Protein AF-E0VIY2-F1 (afdb_monomer)

Foldseek 3Di:
DVQVVCPVPRPPDPPPCPVVQVVCVVVVLHDDLCCLLPPLVSVLVSQVVVQVVVCVVPVPDDDPSVVVSVVSNVVNVVCVVVDDDVVVVVVVCVVVVHDDDDDDPDDLCVDPQNPLPVQDDADDPVVQVLLQVLVVQADPPVRDRDGDDAAELLVVLQSCVVPVDQADADADLQSQQQDQKGKYFQFWDAPNHTDPHDDRDNVRSNRIDTDIDIFGTHRHGDQPPFFLVPDRPSSNVVVVVSCVRSVHYHPRTHRNDPD

Radius of gyration: 23.61 Å; Cα contacts (8 Å, |Δi|>4): 263; chains: 1; bounding box: 53×52×60 Å

Secondary structure (DSSP, 8-state):
-HHHHTGGG-----SSSHHHHHHHHHTT----HHHHHS-HHHHHHHHHHHHHHHHHH-TT----HHHHHHHHHHHHHHHGGG---HHHHHHHHHHTT--------S-GGG-TTT--GGG--PPPHHHHHHHHHHTT-B-TTT-PBPP---EEHHHHHHHHHHHT-S------GGGGTT-SEEEEEEEEEETTEEPSS--SSHHHHTTPEEEEEEEE---S--TT--SGGGS-HHHHHHHHHHHHHHT-------TT---

Nearest PDB structures (foldseek):
  5i34-assembly1_A  TM=9.638E-01  e=8.054E-24  Cryptococcus neoformans H99
  1j4b-assembly1_A  TM=9.350E-01  e=1.884E-24  Mus musculus
  2v40-assembly1_A-2  TM=9.681E-01  e=1.385E-22  Homo sapiens
  3ue9-assembly2_D  TM=8.881E-01  e=2.502E-17  Burkholderia thailandensis E264
  3ue9-assembly1_C  TM=8.536E-01  e=4.869E-17  Burkholderia thailandensis E264

Organism: Pediculus humanus subsp. corporis (NCBI:txid121224)

Solvent-accessible surface area (backbone atoms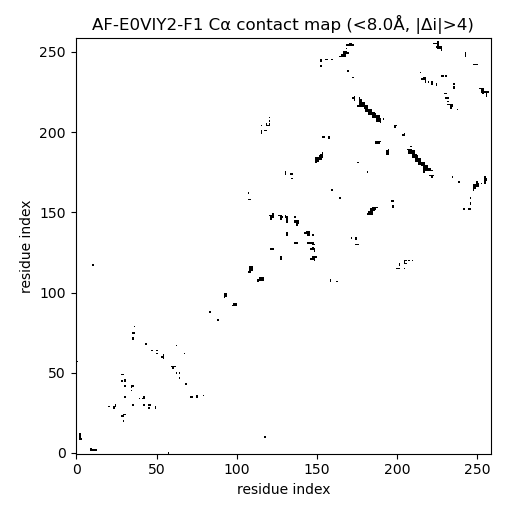 only — not comparable to full-atom values): 15692 Å² total; per-residue (Å²): 105,75,58,61,77,39,53,94,70,40,85,77,72,90,81,78,54,62,67,64,52,52,52,28,50,75,71,71,73,50,87,51,72,67,40,58,70,56,55,50,66,61,35,50,52,52,50,52,53,52,51,54,53,49,29,73,76,36,77,85,60,82,74,66,61,69,64,50,52,52,49,51,55,54,48,43,64,73,48,52,90,77,64,70,70,61,67,64,52,51,52,51,39,50,74,71,69,50,88,83,85,84,86,81,77,92,50,77,52,70,30,93,90,60,56,47,62,93,45,64,82,73,45,65,68,70,63,17,50,50,49,23,61,67,61,61,39,49,39,89,86,80,61,47,70,49,91,37,56,65,56,50,46,51,59,49,36,49,50,34,68,74,68,61,58,80,52,49,78,73,64,70,65,50,62,49,18,79,31,70,63,42,57,35,32,66,45,41,23,49,96,86,41,76,54,94,63,78,68,91,42,57,72,55,41,68,56,51,45,76,43,64,50,79,43,62,36,57,64,47,86,50,80,86,51,72,48,56,88,72,45,55,70,39,54,44,50,52,53,51,50,50,29,66,72,53,71,36,58,56,54,89,61,29,58,82,64,70,132

InterPro domains:
  IPR001114 Adenylosuccinate synthetase [MF_00011] (1-259)
  IPR001114 Adenylosuccinate synthetase [PF00709] (2-114)
  IPR001114 Adenylosuccinate synthetase [PF00709] (125-249)
  IPR001114 Adenylosuccinate synthetase [PTHR11846] (124-249)
  IPR001114 Adenylosuccinate synthetase [SM00788] (1-250)
  IPR027417 P-loop containing nucleoside triphosphate hydrolase [SSF52540] (3-249)
  IPR033128 Adenylosuccinate synthase, active site [PS00513] (17-28)
  IPR042110 Adenylosuccinate synthetase, domain 2 [G3DSA:1.10.300.10] (1-82)
  IPR042111 Adenylosuccinate synthetase, domain 3 [G3DSA:3.90.170.10] (117-252)

Structure (mmCIF, N/CA/C/O backbone):
data_AF-E0VIY2-F1
#
_entry.id   AF-E0VIY2-F1
#
loop_
_atom_site.group_PDB
_atom_site.id
_atom_site.type_symbol
_atom_site.label_atom_id
_atom_site.label_alt_id
_atom_site.label_comp_id
_atom_site.label_asym_id
_atom_site.label_entity_id
_atom_site.label_seq_id
_atom_site.pdbx_PDB_ins_code
_atom_site.Cartn_x
_atom_site.Cartn_y
_atom_site.Cartn_z
_atom_site.oc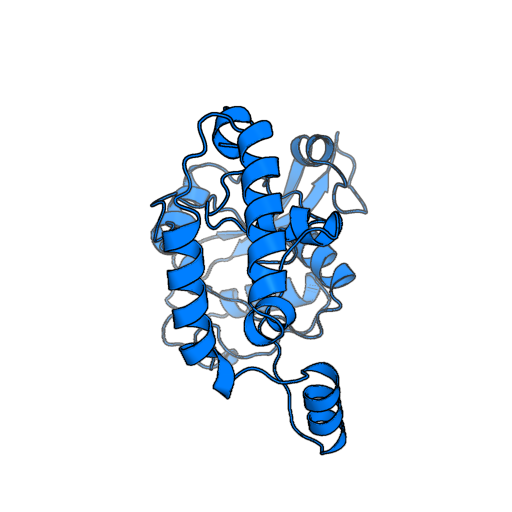cupancy
_atom_site.B_iso_or_equiv
_atom_site.auth_seq_id
_atom_site.auth_comp_id
_atom_site.auth_asym_id
_atom_site.auth_atom_id
_atom_site.pdbx_PDB_model_num
ATOM 1 N N . MET A 1 1 ? 12.218 16.899 -10.218 1.00 83.88 1 MET A N 1
ATOM 2 C CA . MET A 1 1 ? 11.717 17.833 -11.243 1.00 83.88 1 MET A CA 1
ATOM 3 C C . MET A 1 1 ? 10.209 18.006 -11.101 1.00 83.88 1 MET A C 1
ATOM 5 O O . MET A 1 1 ? 9.841 18.951 -10.430 1.00 83.88 1 MET A O 1
ATOM 9 N N . GLN A 1 2 ? 9.355 17.052 -11.497 1.00 83.62 2 GLN A N 1
ATOM 10 C CA . GLN A 1 2 ? 7.882 17.179 -11.353 1.00 83.62 2 GLN A CA 1
ATOM 11 C C . GLN A 1 2 ? 7.377 17.579 -9.948 1.00 83.62 2 GLN A C 1
ATOM 13 O O . GLN A 1 2 ? 6.505 18.424 -9.808 1.00 83.62 2 GLN A O 1
ATOM 18 N N . GLU A 1 3 ? 7.923 16.992 -8.879 1.00 82.31 3 GLU A N 1
ATOM 19 C CA . GLU A 1 3 ? 7.541 17.372 -7.505 1.00 82.31 3 GLU A CA 1
ATOM 20 C C . GLU A 1 3 ? 7.998 18.781 -7.110 1.00 82.31 3 GLU A C 1
ATOM 22 O O . GLU A 1 3 ? 7.360 19.408 -6.273 1.00 82.31 3 GLU A O 1
ATOM 27 N N . LEU A 1 4 ? 9.098 19.270 -7.695 1.00 80.81 4 LEU A N 1
ATOM 28 C CA . LEU A 1 4 ? 9.603 20.622 -7.446 1.00 80.81 4 LEU A CA 1
ATOM 29 C C . LEU A 1 4 ? 8.712 21.655 -8.141 1.00 80.81 4 LEU A C 1
ATOM 31 O O . LEU A 1 4 ? 8.337 22.638 -7.512 1.00 80.81 4 LEU A O 1
ATOM 35 N N . GLU A 1 5 ? 8.305 21.389 -9.386 1.00 83.56 5 GLU A N 1
ATOM 36 C CA . GLU A 1 5 ? 7.387 22.250 -10.150 1.00 83.56 5 GLU A CA 1
ATOM 37 C C . GLU A 1 5 ? 6.041 22.435 -9.445 1.00 83.56 5 GLU A C 1
ATOM 39 O O . GLU A 1 5 ? 5.457 23.514 -9.478 1.00 83.56 5 GLU A O 1
ATOM 44 N N . LYS A 1 6 ? 5.557 21.395 -8.756 1.00 79.31 6 LYS A N 1
ATOM 45 C CA . LYS A 1 6 ? 4.300 21.457 -8.002 1.00 79.31 6 LYS A CA 1
ATOM 46 C C . LYS A 1 6 ? 4.385 22.309 -6.731 1.00 79.31 6 LYS A C 1
ATOM 48 O O . LYS A 1 6 ? 3.342 22.688 -6.199 1.00 79.31 6 LYS A O 1
ATOM 53 N N . GLY A 1 7 ? 5.581 22.614 -6.222 1.00 82.31 7 GLY A N 1
ATOM 54 C CA . GLY A 1 7 ? 5.779 23.460 -5.041 1.00 82.31 7 GLY A CA 1
ATOM 55 C C . GLY A 1 7 ? 4.889 23.065 -3.854 1.00 82.31 7 GLY A C 1
ATOM 56 O O . GLY A 1 7 ? 4.963 21.946 -3.346 1.00 82.31 7 GLY A O 1
ATOM 57 N N . LYS A 1 8 ? 4.010 23.982 -3.423 1.00 70.81 8 LYS A N 1
ATOM 58 C CA . LYS A 1 8 ? 3.061 23.761 -2.311 1.00 70.81 8 LYS A CA 1
ATOM 59 C C . LYS A 1 8 ? 1.994 22.695 -2.602 1.00 70.81 8 LYS A C 1
ATOM 61 O O . LYS A 1 8 ? 1.432 22.152 -1.659 1.00 70.81 8 LYS A O 1
ATOM 66 N N . ALA A 1 9 ? 1.742 22.381 -3.871 1.00 73.00 9 ALA A N 1
ATOM 67 C CA . ALA A 1 9 ? 0.840 21.317 -4.316 1.00 73.00 9 ALA A CA 1
ATOM 68 C C . ALA A 1 9 ? 1.575 19.981 -4.567 1.00 73.00 9 ALA A C 1
ATOM 70 O O . ALA A 1 9 ? 1.064 19.100 -5.260 1.00 73.00 9 ALA A O 1
ATOM 71 N N . SER A 1 10 ? 2.803 19.830 -4.054 1.00 75.88 10 SER A N 1
ATOM 72 C CA . SER A 1 10 ? 3.541 18.567 -4.120 1.00 75.88 10 SER A CA 1
ATOM 73 C C . SER A 1 10 ? 2.767 17.442 -3.428 1.00 75.88 10 SER A C 1
ATOM 75 O O . SER A 1 10 ? 2.200 17.617 -2.349 1.00 75.88 10 SER A O 1
ATOM 77 N N . LEU A 1 11 ? 2.790 16.258 -4.042 1.00 74.44 11 LEU A N 1
ATOM 78 C CA . LEU A 1 11 ? 2.090 15.079 -3.528 1.00 74.44 11 LEU A CA 1
ATOM 79 C C . LEU A 1 11 ? 2.891 14.365 -2.427 1.00 74.44 11 LEU A C 1
ATOM 81 O O . LEU A 1 11 ? 2.368 13.503 -1.721 1.00 74.44 11 LEU A O 1
ATOM 85 N N . GLY A 1 12 ? 4.171 14.710 -2.255 1.00 76.81 12 GLY A N 1
ATOM 86 C CA . GLY A 1 12 ? 5.054 14.055 -1.296 1.00 76.81 12 GLY A CA 1
ATOM 87 C C . GLY A 1 12 ? 5.396 12.624 -1.709 1.00 76.81 12 GLY A C 1
ATOM 88 O O . GLY A 1 12 ? 5.391 11.718 -0.870 1.00 76.81 12 GLY A O 1
ATOM 89 N N . THR A 1 13 ? 5.679 12.420 -2.997 1.00 81.56 13 THR A N 1
ATOM 90 C CA . THR A 1 13 ? 6.026 11.112 -3.568 1.00 81.56 13 THR A CA 1
ATOM 91 C C . THR A 1 13 ? 7.289 10.525 -2.930 1.00 81.56 13 THR A C 1
ATOM 93 O O . THR A 1 13 ? 8.134 11.225 -2.369 1.00 81.56 13 THR A O 1
ATOM 96 N N . THR A 1 14 ? 7.488 9.216 -3.096 1.00 82.62 14 THR A N 1
ATOM 97 C CA . THR A 1 14 ? 8.710 8.529 -2.640 1.00 82.62 14 THR A CA 1
ATOM 98 C C . THR A 1 14 ? 9.958 8.902 -3.443 1.00 82.62 14 THR A C 1
ATOM 100 O O . THR A 1 14 ? 11.049 8.457 -3.095 1.00 82.62 14 THR A O 1
ATOM 103 N N . LYS A 1 15 ? 9.808 9.678 -4.529 1.00 86.06 15 LYS A N 1
ATOM 104 C CA . LYS A 1 15 ? 10.871 10.045 -5.480 1.00 86.06 15 LYS A CA 1
ATOM 105 C C . LYS A 1 15 ? 11.601 8.845 -6.109 1.00 86.06 15 LYS A C 1
ATOM 107 O O . LYS A 1 15 ? 12.700 8.996 -6.624 1.00 86.06 15 LYS A O 1
ATOM 112 N N . LYS A 1 16 ? 10.967 7.666 -6.135 1.00 89.25 16 LYS A N 1
ATOM 113 C CA . LYS A 1 16 ? 11.499 6.432 -6.749 1.00 89.25 16 LYS A CA 1
ATOM 114 C C . LYS A 1 16 ? 11.132 6.252 -8.232 1.00 89.25 16 LYS A C 1
ATOM 116 O O . LYS A 1 16 ? 11.288 5.165 -8.767 1.00 89.25 16 LYS A O 1
ATOM 121 N N . GLY A 1 17 ? 10.573 7.275 -8.882 1.00 91.56 17 GLY A N 1
ATOM 122 C CA . GLY A 1 17 ? 10.198 7.217 -10.305 1.00 91.56 17 GLY A CA 1
ATOM 123 C C . GLY A 1 17 ? 8.883 6.492 -10.630 1.00 91.56 17 GLY A C 1
ATOM 124 O O . GLY A 1 17 ? 8.525 6.415 -11.797 1.00 91.56 17 GLY A O 1
ATOM 125 N N . ILE A 1 18 ? 8.121 6.034 -9.626 1.00 92.12 18 ILE A N 1
ATOM 126 C CA . ILE A 1 18 ? 6.889 5.241 -9.817 1.00 92.12 18 ILE A CA 1
ATOM 127 C C . ILE A 1 18 ? 5.867 5.937 -10.733 1.00 92.12 18 ILE A C 1
ATOM 129 O O . ILE A 1 18 ? 5.404 5.343 -11.703 1.00 92.12 18 ILE A O 1
ATOM 133 N N . GLY A 1 19 ? 5.548 7.208 -10.459 1.00 91.19 19 GLY A N 1
ATOM 134 C CA . GLY A 1 19 ? 4.607 7.994 -11.269 1.00 91.19 19 GLY A CA 1
ATOM 135 C C . GLY A 1 19 ? 5.039 8.117 -12.739 1.00 91.19 19 GLY A C 1
ATOM 136 O O . GLY A 1 19 ? 4.285 7.699 -13.618 1.00 91.19 19 GLY A O 1
ATOM 137 N N . PRO A 1 20 ? 6.257 8.619 -13.030 1.00 92.88 20 PRO A N 1
ATOM 138 C CA . PRO A 1 20 ? 6.798 8.654 -14.391 1.00 92.88 20 PRO A CA 1
ATOM 139 C C . PRO A 1 20 ? 6.802 7.298 -15.113 1.00 92.88 20 PRO A C 1
ATOM 141 O O . PRO A 1 20 ? 6.463 7.241 -16.297 1.00 92.88 20 PRO A O 1
ATOM 144 N N . THR A 1 21 ? 7.115 6.200 -14.415 1.00 96.25 21 THR A N 1
ATOM 145 C CA . THR A 1 21 ? 7.074 4.847 -14.993 1.00 96.25 21 THR A CA 1
ATOM 146 C C . THR A 1 21 ? 5.656 4.452 -15.415 1.00 96.25 21 THR A C 1
ATOM 148 O O . THR A 1 21 ? 5.460 3.995 -16.543 1.00 96.25 21 THR A O 1
ATOM 151 N N . TYR A 1 22 ? 4.647 4.663 -14.562 1.00 94.62 22 TYR A N 1
ATOM 152 C CA . TYR A 1 22 ? 3.251 4.375 -14.918 1.00 94.62 22 TYR A CA 1
ATOM 153 C C . TYR A 1 22 ? 2.715 5.302 -16.015 1.00 94.62 22 TYR A C 1
ATOM 155 O O . TYR A 1 22 ? 1.985 4.843 -16.893 1.00 94.62 22 TYR A O 1
ATOM 163 N N . SER A 1 23 ? 3.129 6.570 -16.033 1.00 93.88 23 SER A N 1
ATOM 164 C CA . SER A 1 23 ? 2.799 7.502 -17.117 1.00 93.88 23 SER A CA 1
ATOM 165 C C . SER A 1 23 ? 3.362 7.027 -18.466 1.00 93.88 23 SER A C 1
ATOM 167 O O . SER A 1 23 ? 2.640 7.000 -19.467 1.00 93.88 23 SER A O 1
ATOM 169 N N . SER A 1 24 ? 4.610 6.543 -18.489 1.00 95.62 24 SER A N 1
ATOM 170 C CA . SER A 1 24 ? 5.208 5.936 -19.689 1.00 95.62 24 SER A CA 1
ATOM 171 C C . SER A 1 24 ? 4.479 4.656 -20.133 1.00 95.62 24 SER A C 1
ATOM 173 O O . SER A 1 24 ? 4.285 4.398 -21.323 1.00 95.62 24 SER A O 1
ATOM 175 N N . LYS A 1 25 ? 4.014 3.839 -19.177 1.00 96.44 25 LYS A N 1
ATOM 176 C CA . LYS A 1 25 ? 3.169 2.670 -19.478 1.00 96.44 25 LYS A CA 1
ATOM 177 C C . LYS A 1 25 ? 1.855 3.094 -20.144 1.00 96.44 25 LYS A C 1
ATOM 179 O O . LYS A 1 25 ? 1.506 2.539 -21.182 1.00 96.44 25 LYS A O 1
ATOM 184 N N . ALA A 1 26 ? 1.148 4.071 -19.574 1.00 95.06 26 ALA A N 1
ATOM 185 C CA . ALA A 1 26 ? -0.138 4.549 -20.087 1.00 95.06 26 ALA A CA 1
ATOM 186 C C . ALA A 1 26 ? -0.014 5.175 -21.488 1.00 95.06 26 ALA A C 1
ATOM 188 O O . ALA A 1 26 ? -0.850 4.943 -22.360 1.00 95.06 26 ALA A O 1
ATOM 189 N N . THR A 1 27 ? 1.075 5.902 -21.739 1.00 95.38 27 THR A N 1
ATOM 190 C CA . THR A 1 27 ? 1.375 6.496 -23.054 1.00 95.38 27 THR A CA 1
ATOM 191 C C . THR A 1 27 ? 1.966 5.502 -24.058 1.00 95.38 27 THR A C 1
ATOM 193 O O . THR A 1 27 ? 2.159 5.856 -25.219 1.00 95.38 27 THR A O 1
ATOM 196 N N . ARG A 1 28 ? 2.172 4.237 -23.655 1.00 95.44 28 ARG A N 1
ATOM 197 C CA . ARG A 1 28 ? 2.670 3.126 -24.490 1.00 95.44 28 ARG A CA 1
ATOM 198 C C . ARG A 1 28 ? 4.090 3.332 -25.034 1.00 95.44 28 ARG A C 1
ATOM 200 O O . ARG A 1 28 ? 4.468 2.682 -26.004 1.00 95.44 28 ARG A O 1
ATOM 207 N N . ASN A 1 29 ? 4.886 4.192 -24.402 1.00 94.25 29 ASN A N 1
ATOM 208 C CA . ASN A 1 29 ? 6.296 4.406 -24.746 1.00 94.25 29 ASN A CA 1
ATOM 209 C C . ASN A 1 29 ? 7.266 3.767 -23.732 1.00 94.25 29 ASN A C 1
ATOM 211 O O . ASN A 1 29 ? 8.470 3.747 -23.969 1.00 94.25 29 ASN A O 1
ATOM 215 N N . GLY A 1 30 ? 6.755 3.237 -22.614 1.00 95.38 30 GLY A N 1
ATOM 216 C CA . GLY A 1 30 ? 7.563 2.617 -21.568 1.00 95.38 30 GLY A CA 1
ATOM 217 C C . GLY A 1 30 ? 8.276 1.332 -22.000 1.00 95.38 30 GLY A C 1
ATOM 218 O O . GLY A 1 30 ? 7.807 0.583 -22.856 1.00 95.38 30 GLY A O 1
ATOM 219 N N . LEU A 1 31 ? 9.403 1.057 -21.344 1.00 97.50 31 LEU A N 1
ATOM 220 C CA . LEU A 1 31 ? 10.194 -0.162 -21.515 1.00 97.50 31 LEU A CA 1
ATOM 221 C C . LEU A 1 31 ? 9.754 -1.244 -20.527 1.00 97.50 31 LEU A C 1
ATOM 223 O O . LEU A 1 31 ? 9.506 -0.960 -19.353 1.00 97.50 31 LEU A O 1
ATOM 227 N N . ARG A 1 32 ? 9.687 -2.498 -20.983 1.00 96.81 32 ARG A N 1
ATOM 228 C CA . ARG A 1 32 ? 9.378 -3.666 -20.144 1.00 96.81 32 ARG A CA 1
ATOM 229 C C . ARG A 1 32 ? 10.592 -4.583 -20.013 1.00 96.81 32 ARG A C 1
ATOM 231 O O . ARG A 1 32 ? 11.517 -4.540 -20.818 1.00 96.81 32 ARG A O 1
ATOM 238 N N . VAL A 1 33 ? 10.541 -5.498 -19.043 1.00 97.12 33 VAL A N 1
ATOM 239 C CA . VAL A 1 33 ? 11.562 -6.551 -18.868 1.00 97.12 33 VAL A CA 1
ATOM 240 C C . VAL A 1 33 ? 11.741 -7.385 -20.143 1.00 97.12 33 VAL A C 1
ATOM 242 O O . VAL A 1 33 ? 12.859 -7.748 -20.491 1.00 97.12 33 VAL A O 1
ATOM 245 N N . ALA A 1 34 ? 10.655 -7.631 -20.883 1.00 95.19 34 ALA A N 1
ATOM 246 C CA . ALA A 1 34 ? 10.707 -8.329 -22.165 1.00 95.19 34 ALA A CA 1
ATOM 247 C C . ALA A 1 34 ? 11.526 -7.573 -23.230 1.00 95.19 34 ALA A C 1
ATOM 249 O O . ALA A 1 34 ? 12.240 -8.210 -23.999 1.00 95.19 34 ALA A O 1
ATOM 250 N N . ASP A 1 35 ? 11.464 -6.234 -23.260 1.00 96.62 35 ASP A N 1
ATOM 251 C CA . ASP A 1 35 ? 12.302 -5.432 -24.159 1.00 96.62 35 ASP A CA 1
ATOM 252 C C . ASP A 1 35 ? 13.782 -5.569 -23.765 1.00 96.62 35 ASP A C 1
ATOM 254 O O . ASP A 1 35 ? 14.625 -5.806 -24.625 1.00 96.62 35 ASP A O 1
ATOM 258 N N . LEU A 1 36 ? 14.082 -5.489 -22.461 1.00 97.50 36 LEU A N 1
ATOM 259 C CA . LEU A 1 36 ? 15.446 -5.577 -21.925 1.00 97.50 36 LEU A CA 1
ATOM 260 C C . LEU A 1 36 ? 16.117 -6.930 -22.210 1.00 97.50 36 LEU A C 1
ATOM 262 O O . LEU A 1 36 ? 17.292 -6.969 -22.572 1.00 97.50 36 LEU A O 1
ATOM 266 N N . LEU A 1 37 ? 15.390 -8.037 -22.026 1.00 96.38 37 LEU A N 1
ATOM 267 C CA . LEU A 1 37 ? 15.933 -9.393 -22.193 1.00 96.38 37 LEU A CA 1
ATOM 268 C C . LEU A 1 37 ? 15.844 -9.937 -23.626 1.00 96.38 37 LEU A C 1
ATOM 270 O O . LEU A 1 37 ? 16.463 -10.965 -23.916 1.00 96.38 37 LEU A O 1
ATOM 274 N N . GLY A 1 38 ? 15.053 -9.287 -24.483 1.00 93.25 38 GLY A N 1
ATOM 275 C CA . GLY A 1 38 ? 14.869 -9.643 -25.885 1.00 93.25 38 GLY A CA 1
ATOM 276 C C . GLY A 1 38 ? 15.951 -9.033 -26.778 1.00 93.25 38 GLY A C 1
ATOM 277 O O . GLY A 1 38 ? 17.131 -9.361 -26.673 1.00 93.25 38 GLY A O 1
ATOM 278 N N . ASN A 1 39 ? 15.546 -8.144 -27.689 1.00 95.88 39 ASN A N 1
ATOM 279 C CA . ASN A 1 39 ? 16.473 -7.445 -28.576 1.00 95.88 39 ASN A CA 1
ATOM 280 C C . ASN A 1 39 ? 17.044 -6.198 -27.883 1.00 95.88 39 ASN A C 1
ATOM 282 O O . ASN A 1 39 ? 16.429 -5.129 -27.884 1.00 95.88 39 ASN A O 1
ATOM 286 N N . PHE A 1 40 ? 18.257 -6.330 -27.342 1.00 96.62 40 PHE A N 1
ATOM 287 C CA . PHE A 1 40 ? 18.925 -5.244 -26.627 1.00 96.62 40 PHE A CA 1
ATOM 288 C C . PHE A 1 40 ? 19.210 -4.011 -27.507 1.00 96.62 40 PHE A C 1
ATOM 290 O O . PHE A 1 40 ? 19.236 -2.891 -26.996 1.00 96.62 40 PHE A O 1
ATOM 297 N N . ALA A 1 41 ? 19.381 -4.171 -28.824 1.00 97.31 41 ALA A N 1
ATOM 298 C CA . ALA A 1 41 ? 19.558 -3.031 -29.726 1.00 97.31 41 ALA A CA 1
ATOM 299 C C . ALA A 1 41 ? 18.271 -2.194 -29.810 1.00 97.31 41 ALA A C 1
ATOM 301 O O . ALA A 1 41 ? 18.317 -0.977 -29.639 1.00 97.31 41 ALA A O 1
ATOM 302 N N . LEU A 1 42 ? 17.118 -2.857 -29.948 1.00 97.06 42 LEU A N 1
ATOM 303 C CA . LEU A 1 42 ? 15.809 -2.200 -29.931 1.00 97.06 42 LEU A CA 1
ATOM 304 C C . LEU A 1 42 ? 15.496 -1.572 -28.563 1.00 97.06 42 LEU A C 1
ATOM 306 O O . LEU A 1 42 ? 14.965 -0.465 -28.499 1.00 97.06 42 LEU A O 1
ATOM 310 N N . PHE A 1 43 ? 15.842 -2.248 -27.460 1.00 98.19 43 PHE A N 1
ATOM 311 C CA . PHE A 1 43 ? 15.757 -1.659 -26.117 1.00 98.19 43 PHE A CA 1
ATOM 312 C C . PHE A 1 43 ? 16.564 -0.360 -26.036 1.00 98.19 43 PHE A C 1
ATOM 314 O O . PHE A 1 43 ? 16.062 0.649 -25.546 1.00 98.19 43 PHE A O 1
ATOM 321 N N . SER A 1 44 ? 17.792 -0.379 -26.558 1.00 98.25 44 SER A N 1
ATOM 322 C CA . SER A 1 44 ? 18.705 0.764 -26.525 1.00 98.25 44 SER A CA 1
ATOM 323 C C . SER A 1 44 ? 18.192 1.942 -27.358 1.00 98.25 44 SER A C 1
ATOM 325 O O . SER A 1 44 ? 18.295 3.088 -26.928 1.00 98.25 44 SER A O 1
ATOM 327 N N . GLU A 1 45 ? 17.610 1.681 -28.530 1.00 98.06 45 GLU A N 1
ATOM 328 C CA . GLU A 1 45 ? 16.953 2.700 -29.360 1.00 98.06 45 GLU A CA 1
ATOM 329 C C . GLU A 1 45 ? 15.778 3.356 -28.618 1.00 98.06 45 GLU A C 1
ATOM 331 O O . GLU A 1 45 ? 15.736 4.579 -28.463 1.00 98.06 45 GLU A O 1
ATOM 336 N N . LYS A 1 46 ? 14.868 2.540 -28.074 1.00 97.69 46 LYS A N 1
ATOM 337 C CA . LYS A 1 46 ? 13.716 3.017 -27.295 1.00 97.69 46 LYS A CA 1
ATOM 338 C C . LYS A 1 46 ? 14.145 3.801 -26.049 1.00 97.69 46 LYS A C 1
ATOM 340 O O . LYS A 1 46 ? 13.551 4.834 -25.744 1.00 97.69 46 LYS A O 1
ATOM 345 N N . PHE A 1 47 ? 15.184 3.345 -25.347 1.00 98.19 47 PHE A N 1
ATOM 346 C CA . PHE A 1 47 ? 15.745 4.036 -24.184 1.00 98.19 47 PHE A CA 1
ATOM 347 C C . PHE A 1 47 ? 16.269 5.426 -24.554 1.00 98.19 47 PHE A C 1
ATOM 349 O O . PHE A 1 47 ? 15.913 6.404 -23.898 1.00 98.19 47 PHE A O 1
ATOM 356 N N . ARG A 1 48 ? 17.041 5.542 -25.643 1.00 98.06 48 ARG A N 1
ATOM 357 C CA . ARG A 1 48 ? 17.517 6.842 -26.148 1.00 98.06 48 ARG A CA 1
ATOM 358 C C . ARG A 1 48 ? 16.358 7.770 -26.504 1.00 98.06 48 ARG A C 1
ATOM 360 O O . ARG A 1 48 ? 16.381 8.936 -26.117 1.00 98.06 48 ARG A O 1
ATOM 367 N N . GLY A 1 49 ? 15.325 7.247 -27.166 1.00 96.81 49 GLY A N 1
ATOM 368 C CA . GLY A 1 49 ? 14.112 8.008 -27.473 1.00 96.81 49 GLY A CA 1
ATOM 369 C C . GLY A 1 49 ? 13.400 8.536 -26.221 1.00 96.81 49 GLY A C 1
ATOM 370 O O . GLY A 1 49 ? 13.017 9.707 -26.179 1.00 96.81 49 GLY A O 1
ATOM 371 N N . LEU A 1 50 ? 13.276 7.709 -25.175 1.00 96.69 50 LEU A N 1
ATOM 372 C CA . LEU A 1 50 ? 12.700 8.116 -23.888 1.00 96.69 50 LEU A CA 1
ATOM 373 C C . LEU A 1 50 ? 13.532 9.201 -23.198 1.00 96.69 50 LEU A C 1
ATOM 375 O O . LEU A 1 50 ? 12.964 10.191 -22.738 1.00 96.69 50 LEU A O 1
ATOM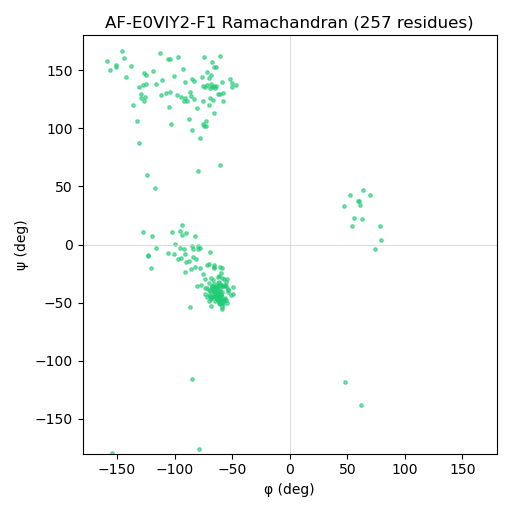 379 N N . VAL A 1 51 ? 14.858 9.046 -23.150 1.00 96.69 51 VAL A N 1
ATOM 380 C CA . VAL A 1 51 ? 15.753 10.055 -22.560 1.00 96.69 51 VAL A CA 1
ATOM 381 C C . VAL A 1 51 ? 15.601 11.388 -23.288 1.00 96.69 51 VAL A C 1
ATOM 383 O O . VAL A 1 51 ? 15.325 12.396 -22.644 1.00 96.69 51 VAL A O 1
ATOM 386 N N . GLN A 1 52 ? 15.668 11.393 -24.622 1.00 95.88 52 GLN A N 1
ATOM 387 C CA . GLN A 1 52 ? 15.489 12.612 -25.418 1.00 95.88 52 GLN A CA 1
ATOM 388 C C . GLN A 1 52 ? 14.125 13.270 -25.178 1.00 95.88 52 GLN A C 1
ATOM 390 O O . GLN A 1 52 ? 14.028 14.493 -25.088 1.00 95.88 52 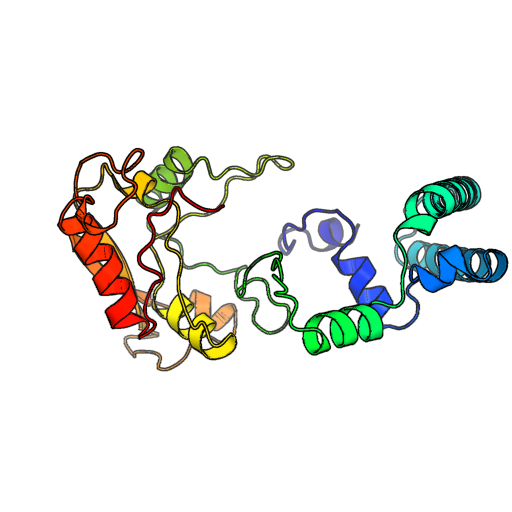GLN A O 1
ATOM 395 N N . MET A 1 53 ? 13.057 12.475 -25.073 1.00 95.12 53 MET A N 1
ATOM 396 C CA . MET A 1 53 ? 11.722 12.988 -24.769 1.00 95.12 53 MET A CA 1
ATOM 397 C C . MET A 1 53 ? 11.686 13.682 -23.404 1.00 95.12 53 MET A C 1
ATOM 399 O O . MET A 1 53 ? 11.188 14.804 -23.312 1.00 95.12 53 MET A O 1
ATOM 403 N N . TYR A 1 54 ? 12.237 13.054 -22.364 1.00 94.25 54 TYR A N 1
ATOM 404 C CA . TYR A 1 54 ? 12.265 13.647 -21.030 1.00 94.25 54 TYR A CA 1
ATOM 405 C C . TYR A 1 54 ? 13.209 14.845 -20.926 1.00 94.25 54 TYR A C 1
ATOM 407 O O . TYR A 1 54 ? 12.870 15.785 -20.221 1.00 94.25 54 TYR A O 1
ATOM 415 N N . GLN A 1 55 ? 14.327 14.867 -21.653 1.00 94.94 55 GLN A N 1
ATOM 416 C CA . GLN A 1 55 ? 15.221 16.029 -21.716 1.00 94.94 55 GLN A CA 1
ATOM 417 C C . GLN A 1 55 ? 14.566 17.234 -22.397 1.00 94.94 55 GLN A C 1
ATOM 419 O O . GLN A 1 55 ? 14.780 18.366 -21.979 1.00 94.94 55 GLN A O 1
ATOM 424 N N . ARG A 1 56 ? 13.705 17.016 -23.402 1.00 94.38 56 ARG A N 1
ATOM 425 C CA . ARG A 1 56 ? 12.893 18.106 -23.973 1.00 94.38 56 ARG A CA 1
ATOM 426 C C . ARG A 1 56 ? 11.901 18.684 -22.965 1.00 94.38 56 ARG A C 1
ATOM 428 O O . ARG A 1 56 ? 11.644 19.880 -22.995 1.00 94.38 56 ARG A O 1
ATOM 435 N N . MET A 1 57 ? 11.327 17.841 -22.107 1.00 91.56 57 MET A N 1
ATOM 436 C CA . MET A 1 57 ? 10.395 18.279 -21.060 1.00 91.56 57 MET A CA 1
ATOM 437 C C . MET A 1 57 ? 11.115 18.918 -19.870 1.00 91.56 57 MET A C 1
ATOM 439 O O . MET A 1 57 ? 10.596 19.848 -19.267 1.00 91.56 57 MET A O 1
ATOM 443 N N . PHE A 1 58 ? 12.301 18.415 -19.540 1.00 93.00 58 PHE A N 1
ATOM 444 C CA . PHE A 1 58 ? 13.112 18.840 -18.411 1.00 93.00 58 PHE A CA 1
ATOM 445 C C . PHE A 1 58 ? 14.550 19.082 -18.893 1.00 93.00 58 PHE A C 1
ATOM 447 O O . PHE A 1 58 ? 15.365 18.161 -18.834 1.00 93.00 58 PHE A O 1
ATOM 454 N N . PRO A 1 59 ? 14.879 20.296 -19.371 1.00 91.25 59 PRO A N 1
ATOM 455 C CA . PRO A 1 59 ? 16.198 20.600 -19.937 1.00 91.25 59 PRO A CA 1
ATOM 456 C C . PRO A 1 59 ? 17.371 20.396 -18.970 1.00 91.25 59 PRO A C 1
ATOM 458 O O . PRO A 1 59 ? 18.484 20.133 -19.406 1.00 91.25 59 PRO A O 1
ATOM 461 N N . GLU A 1 60 ? 17.116 20.473 -17.662 1.00 92.19 60 GLU A N 1
ATOM 462 C CA . GLU A 1 60 ? 18.100 20.220 -16.598 1.00 92.19 60 GLU A CA 1
ATOM 463 C C . GLU A 1 60 ? 18.357 18.719 -16.348 1.00 92.19 60 GLU A C 1
ATOM 465 O O . GLU A 1 60 ? 19.156 18.353 -15.488 1.00 92.19 60 GLU A O 1
ATOM 470 N N . LEU A 1 61 ? 17.654 17.820 -17.051 1.00 92.62 61 LEU A N 1
ATOM 471 C CA . LEU A 1 61 ? 17.831 16.381 -16.898 1.00 92.62 61 LEU A CA 1
ATOM 472 C C . LEU A 1 61 ? 19.122 15.910 -17.575 1.00 92.62 61 LEU A C 1
ATOM 474 O O . LEU A 1 61 ? 19.187 15.692 -18.788 1.00 92.62 61 LEU A O 1
ATOM 478 N N . GLU A 1 62 ? 20.127 15.638 -16.757 1.00 93.50 62 GLU A N 1
ATOM 479 C CA . GLU A 1 62 ? 21.367 15.011 -17.195 1.00 93.50 62 GLU A CA 1
ATOM 480 C C . GLU A 1 62 ? 21.282 13.487 -17.056 1.00 93.50 62 GLU A C 1
ATOM 482 O O . GLU A 1 62 ? 21.001 12.951 -15.982 1.00 93.50 62 GLU A O 1
ATOM 487 N N . VAL A 1 63 ? 21.509 12.770 -18.161 1.00 95.12 63 VAL A N 1
ATOM 488 C CA . VAL A 1 63 ? 21.538 11.301 -18.192 1.00 95.12 63 VAL A CA 1
ATOM 489 C C . VAL A 1 63 ? 22.720 10.848 -19.036 1.00 95.12 63 VAL A C 1
ATOM 491 O O . VAL A 1 63 ? 22.774 11.124 -20.235 1.00 95.12 63 VAL A O 1
ATOM 494 N N . ASN A 1 64 ? 23.638 10.092 -18.432 1.00 97.25 64 ASN A N 1
ATOM 495 C CA . ASN A 1 64 ? 24.671 9.381 -19.177 1.00 97.25 64 ASN A CA 1
ATOM 496 C C . ASN A 1 64 ? 24.070 8.118 -19.808 1.00 97.25 64 ASN A C 1
ATOM 498 O O . ASN A 1 64 ? 23.996 7.057 -19.190 1.00 97.25 64 ASN A O 1
ATOM 502 N N . VAL A 1 65 ? 23.597 8.256 -21.046 1.00 97.69 65 VAL A N 1
ATOM 503 C CA . VAL A 1 65 ? 22.882 7.200 -21.773 1.00 97.69 65 VAL A CA 1
ATOM 504 C C . VAL A 1 65 ? 23.692 5.909 -21.867 1.00 97.69 65 VAL A C 1
ATOM 506 O O . VAL A 1 65 ? 23.154 4.837 -21.604 1.00 97.69 65 VAL A O 1
ATOM 509 N N . GLU A 1 66 ? 24.965 5.990 -22.250 1.00 97.88 66 GLU A N 1
ATOM 510 C CA . GLU A 1 66 ? 25.770 4.792 -22.510 1.00 97.88 66 GLU A CA 1
ATOM 511 C C . GLU A 1 66 ? 26.118 4.050 -21.214 1.00 97.88 66 GLU A C 1
ATOM 513 O O . GLU A 1 66 ? 26.069 2.819 -21.171 1.00 97.88 66 GLU A O 1
ATOM 518 N N . GLU A 1 67 ? 26.385 4.786 -20.133 1.00 98.19 67 GLU A N 1
ATOM 519 C CA . GLU A 1 67 ? 26.591 4.207 -18.803 1.00 98.19 67 GLU A CA 1
ATOM 520 C C . GLU A 1 67 ? 25.322 3.522 -18.281 1.00 98.19 67 GLU A C 1
ATOM 522 O O . GLU A 1 67 ? 25.378 2.387 -17.803 1.00 98.19 67 GLU A O 1
ATOM 527 N N . GLU A 1 68 ? 24.161 4.164 -18.429 1.00 98.06 68 GLU A N 1
ATOM 528 C CA . GLU A 1 68 ? 22.877 3.578 -18.043 1.00 98.06 68 GLU A CA 1
ATOM 529 C C . GLU A 1 68 ? 22.569 2.312 -18.848 1.00 98.06 68 GLU A C 1
ATOM 531 O O . GLU A 1 68 ? 22.201 1.288 -18.268 1.00 98.06 68 GLU A O 1
ATOM 536 N N . LEU A 1 69 ? 22.769 2.330 -20.169 1.00 98.31 69 LEU A N 1
ATOM 537 C CA . LEU A 1 69 ? 22.581 1.146 -21.010 1.00 98.31 69 LEU A CA 1
ATOM 538 C C . LEU A 1 69 ? 23.501 -0.002 -20.583 1.00 98.31 69 LEU A C 1
ATOM 540 O O . LEU A 1 69 ? 23.036 -1.140 -20.461 1.00 98.31 69 LEU A O 1
ATOM 544 N N . LEU A 1 70 ? 24.776 0.276 -20.295 1.00 97.94 70 LEU A N 1
ATOM 545 C CA . LEU A 1 70 ? 25.702 -0.728 -19.769 1.00 97.94 70 LEU A CA 1
ATOM 546 C C . LEU A 1 70 ? 25.217 -1.284 -18.422 1.00 97.94 70 LEU A C 1
ATOM 548 O O . LEU A 1 70 ? 25.213 -2.501 -18.213 1.00 97.94 70 LEU A O 1
ATOM 552 N N . ARG A 1 71 ? 24.738 -0.415 -17.530 1.00 98.06 71 ARG A N 1
ATOM 553 C CA . ARG A 1 71 ? 24.182 -0.806 -16.230 1.00 98.06 71 ARG A CA 1
ATOM 554 C C . ARG A 1 71 ? 22.961 -1.716 -16.379 1.00 98.06 71 ARG A C 1
ATOM 556 O O . ARG A 1 71 ? 22.911 -2.778 -15.756 1.00 98.06 71 ARG A O 1
ATOM 563 N N . TYR A 1 72 ? 22.010 -1.361 -17.244 1.00 97.94 72 TYR A N 1
ATOM 564 C CA . TYR A 1 72 ? 20.838 -2.195 -17.531 1.00 97.94 72 TYR A CA 1
ATOM 565 C C . TYR A 1 72 ? 21.217 -3.533 -18.168 1.00 97.94 72 TYR A C 1
ATOM 567 O O . TYR A 1 72 ? 20.609 -4.553 -17.840 1.00 97.94 72 TYR A O 1
ATOM 575 N N . LYS A 1 73 ? 22.247 -3.565 -19.019 1.00 96.31 73 LYS A N 1
ATOM 576 C CA . LYS A 1 73 ? 22.777 -4.812 -19.586 1.00 96.31 73 LYS A CA 1
ATOM 577 C C . LYS A 1 73 ? 23.326 -5.749 -18.507 1.00 96.31 73 LYS A C 1
ATOM 579 O O . LYS A 1 73 ? 23.110 -6.956 -18.584 1.00 96.31 73 LYS A O 1
ATOM 584 N N . ASN A 1 74 ? 23.981 -5.207 -17.482 1.00 96.75 74 ASN A N 1
ATOM 585 C CA . ASN A 1 74 ? 24.459 -5.997 -16.346 1.00 96.75 74 ASN A CA 1
ATOM 586 C C . ASN A 1 74 ? 23.291 -6.500 -15.483 1.00 96.75 74 ASN A C 1
ATOM 588 O O . ASN A 1 74 ? 23.245 -7.680 -15.135 1.00 96.75 74 ASN A O 1
ATOM 592 N N . PHE A 1 75 ? 22.291 -5.655 -15.207 1.00 97.12 75 PHE A N 1
ATOM 593 C CA . PHE A 1 75 ? 21.082 -6.093 -14.499 1.00 97.12 75 PHE A CA 1
ATOM 594 C C . PHE A 1 75 ? 20.320 -7.184 -15.249 1.00 97.12 75 PHE A C 1
ATOM 596 O O . PHE A 1 75 ? 19.841 -8.126 -14.618 1.00 97.12 75 PHE A O 1
ATOM 603 N N . ALA A 1 76 ? 20.256 -7.102 -16.581 1.00 96.81 76 ALA A N 1
ATOM 604 C CA . ALA A 1 76 ? 19.627 -8.112 -17.424 1.00 96.81 76 ALA A CA 1
ATOM 605 C C . ALA A 1 76 ? 20.188 -9.515 -17.151 1.00 96.81 76 ALA A C 1
ATOM 607 O O . ALA A 1 76 ? 19.416 -10.467 -17.064 1.00 96.81 76 ALA A O 1
ATOM 608 N N . GLN A 1 77 ? 21.506 -9.643 -16.954 1.00 94.62 77 GLN A N 1
ATOM 609 C CA . GLN A 1 77 ? 22.143 -10.923 -16.627 1.00 94.62 77 GLN A CA 1
ATOM 610 C C . GLN A 1 77 ? 21.680 -11.456 -15.268 1.00 94.62 77 GLN A C 1
ATOM 612 O O . GLN A 1 77 ? 21.330 -12.629 -15.159 1.00 94.62 77 GLN A O 1
ATOM 617 N N . GLY A 1 78 ? 21.624 -10.586 -14.256 1.00 95.88 78 GLY A N 1
ATOM 618 C CA . GLY A 1 78 ? 21.222 -10.960 -12.900 1.00 95.88 78 GLY A CA 1
ATOM 619 C C . GLY A 1 78 ? 19.752 -11.366 -12.788 1.00 95.88 78 GLY A C 1
ATOM 620 O O . GLY A 1 78 ? 19.434 -12.305 -12.063 1.00 95.88 78 GLY A O 1
ATOM 621 N N . ILE A 1 79 ? 18.851 -10.700 -13.519 1.00 96.88 79 ILE A N 1
ATOM 622 C CA . ILE A 1 79 ? 17.411 -10.989 -13.425 1.00 96.88 79 ILE A CA 1
ATOM 623 C C . ILE A 1 79 ? 16.959 -12.139 -14.329 1.00 96.88 79 ILE A C 1
ATOM 625 O O . ILE A 1 79 ? 15.908 -12.723 -14.073 1.00 96.88 79 ILE A O 1
ATOM 629 N N . ARG A 1 80 ? 17.726 -12.471 -15.380 1.00 96.12 80 ARG A N 1
ATOM 630 C CA . ARG A 1 80 ? 17.332 -13.447 -16.412 1.00 96.12 80 ARG A CA 1
ATOM 631 C C . ARG A 1 80 ? 16.805 -14.779 -15.859 1.00 96.12 80 ARG A C 1
ATOM 633 O O . ARG A 1 80 ? 15.790 -15.228 -16.386 1.00 96.12 80 ARG A O 1
ATOM 640 N N . PRO A 1 81 ? 17.404 -15.397 -14.821 1.00 96.94 81 PRO A N 1
ATOM 641 C CA . PRO A 1 81 ? 16.922 -16.676 -14.289 1.00 96.94 81 PRO A CA 1
ATOM 642 C C . PRO A 1 81 ? 15.530 -16.615 -13.644 1.00 96.94 81 PRO A C 1
ATOM 644 O O . PRO A 1 81 ? 14.890 -17.648 -13.480 1.00 96.94 81 PRO A O 1
ATOM 647 N N . TYR A 1 82 ? 15.062 -15.422 -13.268 1.00 96.19 82 TYR A N 1
ATOM 648 C CA . TYR A 1 82 ? 13.804 -15.225 -12.542 1.00 96.19 82 TYR A CA 1
ATOM 649 C C . TYR A 1 82 ? 12.653 -14.768 -13.444 1.00 96.19 82 TYR A C 1
ATOM 651 O O . TYR A 1 82 ? 11.510 -14.686 -12.995 1.00 96.19 82 TYR A O 1
ATOM 659 N N . VAL A 1 83 ? 12.935 -14.439 -14.708 1.00 96.06 83 VAL A N 1
ATOM 660 C CA . VAL A 1 83 ? 11.917 -13.960 -15.645 1.00 96.06 83 VAL A CA 1
ATOM 661 C C . VAL A 1 83 ? 11.223 -15.139 -16.312 1.00 96.06 83 VAL A C 1
ATOM 663 O O . VAL A 1 83 ? 11.860 -16.007 -16.899 1.00 96.06 83 VAL A O 1
ATOM 666 N N . THR A 1 84 ? 9.895 -15.137 -16.255 1.00 95.75 84 THR A N 1
ATOM 667 C CA . THR A 1 84 ? 9.039 -16.149 -16.875 1.00 95.75 84 THR A CA 1
ATOM 668 C C . THR A 1 84 ? 7.738 -15.518 -17.373 1.00 95.75 84 THR A C 1
ATOM 670 O O . THR A 1 84 ? 7.412 -14.385 -17.011 1.00 95.75 84 THR A O 1
ATOM 673 N N . GLU A 1 85 ? 6.989 -16.244 -18.202 1.00 96.00 85 GLU A N 1
ATOM 674 C CA . GLU A 1 85 ? 5.631 -15.861 -18.590 1.00 96.00 85 GLU A CA 1
ATOM 675 C C . GLU A 1 85 ? 4.695 -16.125 -17.399 1.00 96.00 85 GLU A C 1
ATOM 677 O O . GLU A 1 85 ? 4.370 -17.267 -17.062 1.00 96.00 85 GLU A O 1
ATOM 682 N N . THR A 1 86 ? 4.338 -15.055 -16.690 1.00 96.44 86 THR A N 1
ATOM 683 C CA . THR A 1 86 ? 3.679 -15.147 -15.384 1.00 96.44 86 THR A CA 1
ATOM 684 C C . THR A 1 86 ? 2.210 -15.543 -15.475 1.00 96.44 86 THR A C 1
ATOM 686 O O . THR A 1 86 ? 1.706 -16.138 -14.521 1.00 96.44 86 THR A O 1
ATOM 689 N N . VAL A 1 87 ? 1.520 -15.273 -16.589 1.00 96.69 87 VAL A N 1
ATOM 690 C CA . VAL A 1 87 ? 0.086 -15.570 -16.734 1.00 96.69 87 VAL A CA 1
ATOM 691 C C . VAL A 1 87 ? -0.140 -17.079 -16.766 1.00 96.69 87 VAL A C 1
ATOM 693 O O . VAL A 1 87 ? -0.889 -17.611 -15.943 1.00 96.69 87 VAL A O 1
ATOM 696 N N . SER A 1 88 ? 0.558 -17.791 -17.648 1.00 97.56 88 SER A N 1
ATOM 697 C CA . SER A 1 88 ? 0.482 -19.251 -17.758 1.00 97.56 88 SER A CA 1
ATOM 698 C C . SER A 1 88 ? 1.039 -19.927 -16.512 1.00 97.56 88 SER A C 1
ATOM 700 O O . SER A 1 88 ? 0.472 -20.913 -16.040 1.00 97.56 88 SER A O 1
ATOM 702 N N . TYR A 1 89 ? 2.123 -19.389 -15.943 1.00 97.56 89 TYR A N 1
ATOM 703 C CA . TYR A 1 89 ? 2.696 -19.899 -14.699 1.00 97.56 89 TYR A CA 1
ATOM 704 C C . TYR A 1 89 ? 1.673 -19.880 -13.551 1.00 97.56 89 TYR A C 1
ATOM 706 O O . TYR A 1 89 ? 1.440 -20.914 -12.918 1.00 97.56 89 TYR A O 1
ATOM 714 N N . LEU A 1 90 ? 1.021 -18.735 -13.314 1.00 97.62 90 LEU A N 1
ATOM 715 C CA . LEU A 1 90 ? 0.001 -18.599 -12.272 1.00 97.62 90 LEU A CA 1
ATOM 716 C C . LEU A 1 90 ? -1.241 -19.440 -12.579 1.00 97.62 90 LEU A C 1
ATOM 718 O O . LEU A 1 90 ? -1.744 -20.122 -11.686 1.00 97.62 90 LEU A O 1
ATOM 722 N N . HIS A 1 91 ? -1.701 -19.458 -13.833 1.00 97.94 91 HIS A N 1
ATOM 723 C CA . HIS A 1 91 ? -2.839 -20.282 -14.245 1.00 97.94 91 HIS A CA 1
ATOM 724 C C . HIS A 1 91 ? -2.602 -21.771 -13.947 1.00 97.94 91 HIS A C 1
ATOM 726 O O . HIS A 1 91 ? -3.441 -22.428 -13.329 1.00 97.94 91 HIS A O 1
ATOM 732 N N . ASN A 1 92 ? -1.432 -22.297 -14.313 1.00 98.12 92 ASN A N 1
ATOM 733 C CA . ASN A 1 92 ? -1.073 -23.693 -14.063 1.00 98.12 92 ASN A CA 1
ATOM 734 C C . ASN A 1 92 ? -0.890 -23.988 -12.566 1.00 98.12 92 ASN A C 1
ATOM 736 O O . ASN A 1 92 ? -1.272 -25.064 -12.095 1.00 98.12 92 ASN A O 1
ATOM 740 N N . ALA A 1 93 ? -0.344 -23.042 -11.795 1.00 97.81 93 ALA A N 1
ATOM 741 C CA . ALA A 1 93 ? -0.240 -23.170 -10.343 1.00 97.81 93 ALA A CA 1
ATOM 742 C C . ALA A 1 93 ? -1.627 -23.306 -9.694 1.00 97.81 93 ALA A C 1
ATOM 744 O O . ALA A 1 93 ? -1.848 -24.226 -8.909 1.00 97.81 93 ALA A O 1
ATOM 745 N N . LEU A 1 94 ? -2.578 -22.455 -10.080 1.00 97.75 94 LEU A N 1
ATOM 746 C CA . LEU A 1 94 ? -3.954 -22.524 -9.586 1.00 97.75 94 LEU A CA 1
ATOM 747 C C . LEU A 1 94 ? -4.646 -23.825 -10.017 1.00 97.75 94 LEU A C 1
ATOM 749 O O . LEU A 1 94 ? -5.230 -24.516 -9.184 1.00 97.75 94 LEU A O 1
ATOM 753 N N . LYS A 1 95 ? -4.518 -24.215 -11.293 1.00 97.94 95 LYS A N 1
ATOM 754 C CA . LYS A 1 95 ? -5.117 -25.449 -11.834 1.00 97.94 95 LYS A CA 1
ATOM 755 C C . LYS A 1 95 ? -4.594 -26.721 -11.157 1.00 97.94 95 LYS A C 1
ATOM 757 O O . LYS A 1 95 ? -5.337 -27.684 -11.011 1.00 97.94 95 LYS A O 1
ATOM 762 N N . SER A 1 96 ? -3.334 -26.725 -10.727 1.00 98.12 96 SER A N 1
ATOM 763 C CA . SER A 1 96 ? -2.724 -27.842 -9.985 1.00 98.12 96 SER A CA 1
ATOM 764 C C . SER A 1 96 ? -3.038 -27.838 -8.482 1.00 98.12 96 SER A C 1
ATOM 766 O O . SER A 1 96 ? -2.474 -28.636 -7.738 1.00 98.12 96 SER A O 1
ATOM 768 N N . GLY A 1 97 ? -3.929 -26.956 -8.017 1.00 98.00 97 GLY A N 1
ATOM 769 C CA . GLY A 1 97 ? -4.353 -26.895 -6.618 1.00 98.00 97 GLY A CA 1
ATOM 770 C C . GLY A 1 97 ? -3.355 -26.206 -5.685 1.00 98.00 97 GLY A C 1
ATOM 771 O O . GLY A 1 97 ? -3.463 -26.346 -4.465 1.00 98.00 97 GLY A O 1
ATOM 772 N N . LYS A 1 98 ? -2.375 -25.454 -6.213 1.00 98.25 98 LYS A N 1
ATOM 773 C CA . LYS A 1 98 ? -1.469 -24.675 -5.359 1.00 98.25 98 LYS A CA 1
ATOM 774 C C . LYS A 1 98 ? -2.214 -23.511 -4.712 1.00 98.25 98 LYS A C 1
ATOM 776 O O . LYS A 1 98 ? -3.040 -22.847 -5.334 1.00 98.25 98 LYS A O 1
ATOM 781 N N . ARG A 1 99 ? -1.852 -23.215 -3.462 1.00 97.69 99 ARG A N 1
ATOM 782 C CA . ARG A 1 99 ? -2.300 -22.007 -2.760 1.00 97.69 99 ARG A CA 1
ATOM 783 C C . ARG A 1 99 ? -1.404 -20.839 -3.152 1.00 97.69 99 ARG A C 1
ATOM 785 O O . ARG A 1 99 ? -0.188 -20.930 -3.001 1.00 97.69 99 ARG A O 1
ATOM 792 N N . VAL A 1 100 ? -2.011 -19.761 -3.632 1.00 96.31 100 VAL A N 1
ATOM 793 C CA . VAL A 1 100 ? -1.320 -18.532 -4.032 1.00 96.31 100 VAL A CA 1
ATOM 794 C C . VAL A 1 100 ? -1.690 -17.427 -3.049 1.00 96.31 100 VAL A C 1
ATOM 796 O O . VAL A 1 100 ? -2.870 -17.201 -2.790 1.00 96.31 100 VAL A O 1
ATOM 799 N N . LEU A 1 101 ? -0.679 -16.756 -2.500 1.00 96.44 101 LEU A N 1
ATOM 800 C CA . LEU A 1 101 ? -0.834 -15.546 -1.699 1.00 96.44 101 LEU A CA 1
ATOM 801 C C . LEU A 1 101 ? -0.425 -14.348 -2.556 1.00 96.44 101 LEU A C 1
ATOM 803 O O . LEU A 1 101 ? 0.639 -14.371 -3.172 1.00 96.44 101 LEU A O 1
ATOM 807 N N . VAL A 1 102 ? -1.267 -13.318 -2.585 1.00 95.62 102 VAL A N 1
ATOM 808 C CA . VAL A 1 102 ? -0.957 -12.041 -3.232 1.00 95.62 102 VAL A CA 1
ATOM 809 C C . VAL A 1 102 ? -0.651 -11.025 -2.142 1.00 95.62 102 VAL A C 1
ATOM 811 O O . VAL A 1 102 ? -1.504 -10.736 -1.306 1.00 95.62 102 VAL A O 1
ATOM 814 N N . GLU A 1 103 ? 0.569 -10.498 -2.150 1.00 94.69 103 GLU A N 1
ATOM 815 C CA . GLU A 1 103 ? 0.979 -9.409 -1.267 1.00 94.69 103 GLU A CA 1
ATOM 816 C C . GLU A 1 103 ? 0.638 -8.071 -1.932 1.00 94.69 103 GLU A C 1
ATOM 818 O O . GLU A 1 103 ? 1.243 -7.681 -2.933 1.00 94.69 103 GLU A O 1
ATOM 823 N N . GLY A 1 104 ? -0.380 -7.388 -1.409 1.00 91.56 104 GLY A N 1
ATOM 824 C CA . GLY A 1 104 ? -0.741 -6.048 -1.859 1.00 91.56 104 GLY A CA 1
ATOM 825 C C . GLY A 1 104 ? 0.288 -5.016 -1.397 1.00 91.56 104 GLY A C 1
ATOM 826 O O . GLY A 1 104 ? 0.719 -5.034 -0.248 1.00 91.56 104 GLY A O 1
ATOM 827 N N . ALA A 1 105 ? 0.654 -4.089 -2.280 1.00 89.50 105 ALA A N 1
ATOM 828 C CA . ALA A 1 105 ? 1.447 -2.917 -1.925 1.00 89.50 105 ALA A CA 1
ATOM 829 C C . ALA A 1 105 ? 0.539 -1.696 -1.702 1.00 89.50 105 ALA A C 1
ATOM 831 O O . ALA A 1 105 ? -0.589 -1.652 -2.187 1.00 89.50 105 ALA A O 1
ATOM 832 N N . ASN A 1 106 ? 1.060 -0.678 -1.010 1.00 88.06 106 ASN A N 1
ATOM 833 C CA . ASN A 1 106 ? 0.333 0.553 -0.676 1.00 88.06 106 ASN A CA 1
ATOM 834 C C . ASN A 1 106 ? -0.904 0.293 0.214 1.00 88.06 106 ASN A C 1
ATOM 836 O O . ASN A 1 106 ? -0.789 -0.402 1.219 1.00 88.06 106 ASN A O 1
ATOM 840 N N . ALA A 1 107 ? -2.031 0.950 -0.066 1.00 86.69 107 ALA A N 1
ATOM 841 C CA . ALA A 1 107 ? -3.290 0.840 0.669 1.00 86.69 107 ALA A CA 1
ATOM 842 C C . ALA A 1 107 ? -4.444 1.297 -0.237 1.00 86.69 107 ALA A C 1
ATOM 844 O O . ALA A 1 107 ? -4.213 2.088 -1.149 1.00 86.69 107 ALA A O 1
ATOM 845 N N . ALA A 1 108 ? -5.675 0.862 0.047 1.00 84.56 108 ALA A N 1
ATOM 846 C CA . ALA A 1 108 ? -6.856 1.147 -0.781 1.00 84.56 108 ALA A CA 1
ATOM 847 C C . ALA A 1 108 ? -7.101 2.646 -1.030 1.00 84.56 108 ALA A C 1
ATOM 849 O O . ALA A 1 108 ? -7.555 3.038 -2.092 1.00 84.56 108 ALA A O 1
ATOM 850 N N . MET A 1 109 ? -6.756 3.496 -0.065 1.00 81.50 109 MET A N 1
ATOM 851 C CA . MET A 1 109 ? -6.946 4.943 -0.174 1.00 81.50 109 MET A CA 1
ATOM 852 C C . MET A 1 109 ? -5.804 5.670 -0.904 1.00 81.50 109 MET A C 1
ATOM 854 O O . MET A 1 109 ? -5.846 6.887 -1.031 1.00 81.50 109 MET A O 1
ATOM 858 N N . LEU A 1 110 ? -4.771 4.943 -1.341 1.00 79.56 110 LEU A N 1
ATOM 859 C CA . LEU A 1 110 ? -3.730 5.426 -2.260 1.00 79.56 110 LEU A CA 1
ATOM 860 C C . LEU A 1 110 ? -3.960 4.907 -3.688 1.00 79.56 110 LEU A C 1
ATOM 862 O O . LEU A 1 110 ? -3.052 4.976 -4.520 1.00 79.56 110 LEU A O 1
ATOM 866 N N . ASP A 1 111 ? -5.124 4.312 -3.942 1.00 82.06 111 ASP A N 1
ATOM 867 C CA . ASP A 1 111 ? -5.508 3.845 -5.264 1.00 82.06 111 ASP A CA 1
ATOM 868 C C . ASP A 1 111 ? -5.729 5.033 -6.204 1.00 82.06 111 ASP A C 1
ATOM 870 O O . ASP A 1 111 ? -6.316 6.030 -5.808 1.00 82.06 111 ASP A O 1
ATOM 874 N N . ILE A 1 112 ? -5.263 4.943 -7.449 1.00 78.56 112 ILE A N 1
ATOM 875 C CA . ILE A 1 112 ? -5.303 6.071 -8.389 1.00 78.56 112 ILE A CA 1
ATOM 876 C C . ILE A 1 112 ? -6.728 6.554 -8.700 1.00 78.56 112 ILE A C 1
ATOM 878 O O . ILE A 1 112 ? -6.900 7.732 -9.014 1.00 78.56 112 ILE A O 1
ATOM 882 N N . ASP A 1 113 ? -7.724 5.672 -8.589 1.00 79.00 113 ASP A N 1
ATOM 883 C CA . ASP A 1 113 ? -9.124 5.972 -8.886 1.00 79.00 113 ASP A CA 1
ATOM 884 C C . ASP A 1 113 ? -9.887 6.471 -7.644 1.00 79.00 113 ASP A C 1
ATOM 886 O O . ASP A 1 113 ? -10.880 7.188 -7.774 1.00 79.00 113 ASP A O 1
ATOM 890 N N . PHE A 1 114 ? -9.410 6.136 -6.437 1.00 68.75 114 PHE A N 1
ATOM 891 C CA . PHE A 1 114 ? -10.070 6.451 -5.159 1.00 68.75 114 PHE A CA 1
ATOM 892 C C . PHE A 1 114 ? -9.234 7.334 -4.209 1.00 68.75 114 PHE A C 1
ATOM 894 O O . PHE A 1 114 ? -9.621 7.537 -3.054 1.00 68.75 114 PHE A O 1
ATOM 901 N N . ASP A 1 115 ? -8.085 7.852 -4.657 1.00 64.62 115 ASP A N 1
ATOM 902 C CA . ASP A 1 115 ? -7.163 8.634 -3.826 1.00 64.62 115 ASP A CA 1
ATOM 903 C C . ASP A 1 115 ? -7.783 9.964 -3.385 1.00 64.62 115 ASP A C 1
ATOM 905 O O . ASP A 1 115 ? -7.988 10.895 -4.165 1.00 64.62 115 ASP A O 1
ATOM 909 N N . LEU A 1 116 ? -8.021 10.063 -2.079 1.00 61.34 116 LEU A N 1
ATOM 910 C CA . LEU A 1 116 ? -8.428 11.286 -1.389 1.00 61.34 116 LEU A CA 1
ATOM 911 C C . LEU A 1 116 ? -7.514 11.586 -0.187 1.00 61.34 116 LEU A C 1
ATOM 913 O O . LEU A 1 116 ? -7.785 12.487 0.614 1.00 61.34 116 LEU A O 1
ATOM 917 N N . ILE A 1 117 ? -6.389 10.867 -0.058 1.00 54.16 117 ILE A N 1
ATOM 918 C CA . ILE A 1 117 ? -5.505 10.888 1.123 1.00 54.16 117 ILE A CA 1
ATOM 919 C C . ILE A 1 117 ? -4.815 12.231 1.350 1.00 54.16 117 ILE A C 1
ATOM 921 O O . ILE A 1 117 ? -4.330 12.522 2.455 1.00 54.16 117 ILE A O 1
ATOM 925 N N . THR A 1 118 ? -4.771 13.092 0.337 1.00 45.97 118 THR A N 1
ATOM 926 C CA . THR A 1 118 ? -4.241 14.446 0.509 1.00 45.97 118 THR A CA 1
ATOM 927 C C . THR A 1 118 ? -4.998 15.210 1.609 1.00 45.97 118 THR A C 1
ATOM 929 O O . THR A 1 118 ? -4.342 15.896 2.405 1.00 45.97 118 THR A O 1
ATOM 932 N N . ASN A 1 119 ? -6.289 14.918 1.826 1.00 47.91 119 ASN A N 1
ATOM 933 C CA . ASN A 1 119 ? -7.162 15.619 2.777 1.00 47.91 119 ASN A CA 1
ATOM 934 C C . ASN A 1 119 ? -7.700 14.738 3.923 1.00 47.91 119 ASN A C 1
ATOM 936 O O . ASN A 1 119 ? -8.885 14.767 4.229 1.00 47.91 119 ASN A O 1
ATOM 940 N N . PHE A 1 120 ? -6.829 13.976 4.597 1.00 55.00 120 PHE A N 1
ATOM 941 C CA . PHE A 1 120 ? -7.196 13.294 5.849 1.00 55.00 120 PHE A CA 1
ATOM 942 C C . PHE A 1 120 ? -7.855 14.243 6.859 1.00 55.00 120 PHE A C 1
ATOM 944 O O . PHE A 1 120 ? -7.331 15.327 7.136 1.00 55.00 120 PHE A O 1
ATOM 951 N N . ILE A 1 121 ? -8.943 13.775 7.471 1.00 55.31 121 ILE A N 1
ATOM 952 C CA . ILE A 1 121 ? -9.605 14.456 8.577 1.00 55.31 121 ILE A CA 1
ATOM 953 C C . ILE A 1 121 ? -8.721 14.300 9.817 1.00 55.31 121 ILE A C 1
ATOM 955 O O . ILE A 1 121 ? -8.633 13.234 10.425 1.00 55.31 121 ILE A O 1
ATOM 959 N N . ASN A 1 122 ? -7.983 15.358 10.148 1.00 54.31 122 ASN A N 1
ATOM 960 C CA . ASN A 1 122 ? -7.107 15.359 11.311 1.00 54.31 122 ASN A CA 1
ATOM 961 C C . ASN A 1 122 ? -7.936 15.357 12.598 1.00 54.31 122 ASN A C 1
ATOM 963 O O . ASN A 1 122 ? -8.852 16.157 12.778 1.00 54.31 122 ASN A O 1
ATOM 967 N N . THR A 1 123 ? -7.540 14.511 13.541 1.00 56.06 123 THR A N 1
ATOM 968 C CA . THR A 1 123 ? -7.940 14.662 14.940 1.00 56.06 123 THR A CA 1
ATOM 969 C C . THR A 1 123 ? -7.172 15.813 15.588 1.00 56.06 123 THR A C 1
ATOM 971 O O . THR A 1 123 ? -6.099 16.180 15.112 1.00 56.06 123 THR A O 1
ATOM 974 N N . ASN A 1 124 ? -7.667 16.331 16.715 1.00 59.06 124 ASN A N 1
ATOM 975 C CA . ASN A 1 124 ? -6.962 17.336 17.519 1.00 59.06 124 ASN A CA 1
ATOM 976 C C . ASN A 1 124 ? -5.482 16.956 17.741 1.00 59.06 124 ASN A C 1
ATOM 978 O O . ASN A 1 124 ? -5.174 15.801 18.048 1.00 59.06 124 ASN A O 1
ATOM 982 N N . ASN A 1 125 ? -4.586 17.944 17.625 1.00 63.78 125 ASN A N 1
ATOM 983 C CA . ASN A 1 125 ? -3.127 17.753 17.565 1.00 63.78 125 ASN A CA 1
ATOM 984 C C . ASN A 1 125 ? -2.556 16.848 18.675 1.00 63.78 125 ASN A C 1
ATOM 986 O O . ASN A 1 125 ? -1.678 16.037 18.401 1.00 63.78 125 ASN A O 1
ATOM 990 N N . LEU A 1 126 ? -3.092 16.918 19.899 1.00 67.50 126 LEU A N 1
ATOM 991 C CA . LEU A 1 126 ? -2.596 16.146 21.047 1.00 67.50 126 LEU A CA 1
ATOM 992 C C . LEU A 1 126 ? -2.765 14.624 20.883 1.00 67.50 126 LEU A C 1
ATOM 994 O O . LEU A 1 126 ? -1.839 13.866 21.163 1.00 67.50 126 LEU A O 1
ATOM 998 N N . SER A 1 127 ? -3.927 14.158 20.410 1.00 78.38 127 SER A N 1
ATOM 999 C CA . SER A 1 127 ? -4.160 12.721 20.192 1.00 78.38 127 SER A CA 1
ATOM 1000 C C . SER A 1 127 ? -3.323 12.200 19.024 1.00 78.38 127 SER A C 1
ATOM 1002 O O . SER A 1 127 ? -2.740 11.122 19.117 1.00 78.38 127 SER A O 1
ATOM 1004 N N . GLY A 1 128 ? -3.205 12.988 17.952 1.00 81.62 128 GLY A N 1
ATOM 1005 C CA . GLY A 1 128 ? -2.381 12.637 16.795 1.00 81.62 128 GLY A CA 1
ATOM 1006 C C . GLY A 1 128 ? -0.897 12.498 17.147 1.00 81.62 128 GLY A C 1
ATOM 1007 O O . GLY A 1 128 ? -0.258 11.538 16.722 1.00 81.62 128 GLY A O 1
ATOM 1008 N N . GLU A 1 129 ? -0.349 13.403 17.961 1.00 85.38 129 GLU A N 1
ATOM 1009 C CA . GLU A 1 129 ? 1.050 13.335 18.411 1.00 85.38 129 GLU A CA 1
ATOM 1010 C C . GLU A 1 129 ? 1.326 12.139 19.327 1.00 85.38 129 GLU A C 1
ATOM 1012 O O . GLU A 1 129 ? 2.364 11.481 19.179 1.00 85.38 129 GLU A O 1
ATOM 1017 N N . PHE A 1 130 ? 0.396 11.820 20.234 1.00 87.38 130 PHE A N 1
ATOM 1018 C CA . PHE A 1 130 ? 0.490 10.624 21.072 1.00 87.38 130 PHE A CA 1
ATOM 1019 C C . PHE A 1 130 ? 0.558 9.355 20.214 1.00 87.38 130 PHE A C 1
ATOM 1021 O O . PHE A 1 130 ? 1.512 8.584 20.342 1.00 87.38 130 PHE A O 1
ATOM 1028 N N . LEU A 1 131 ? -0.407 9.178 19.302 1.00 89.44 131 LEU A N 1
ATOM 1029 C CA . LEU A 1 131 ? -0.476 8.015 18.410 1.00 89.44 131 LEU A CA 1
ATOM 1030 C C . LEU A 1 131 ? 0.766 7.920 17.517 1.00 89.44 131 LEU A C 1
ATOM 1032 O O . LEU A 1 131 ? 1.339 6.844 17.363 1.00 89.44 131 LEU A O 1
ATOM 1036 N N . GLN A 1 132 ? 1.225 9.052 16.979 1.00 89.56 132 GLN A N 1
ATOM 1037 C CA . GLN A 1 132 ? 2.420 9.112 16.141 1.00 89.56 132 GLN A CA 1
ATOM 1038 C C . GLN A 1 132 ? 3.675 8.667 16.898 1.00 89.56 132 GLN A C 1
ATOM 1040 O O . GLN A 1 132 ? 4.482 7.904 16.365 1.00 89.56 132 GLN A O 1
ATOM 1045 N N . THR A 1 133 ? 3.846 9.153 18.130 1.00 89.25 133 THR A N 1
ATOM 1046 C CA . THR A 1 133 ? 5.024 8.854 18.952 1.00 89.25 133 THR A CA 1
ATOM 1047 C C . THR A 1 133 ? 5.012 7.400 19.400 1.00 89.25 133 THR A C 1
ATOM 1049 O O . THR A 1 133 ? 6.007 6.702 19.217 1.00 89.25 133 THR A O 1
ATOM 1052 N N . LYS A 1 134 ? 3.881 6.925 19.937 1.00 89.81 134 LYS A N 1
ATOM 1053 C CA . LYS A 1 134 ? 3.733 5.536 20.388 1.00 89.81 134 LYS A CA 1
ATOM 1054 C C . LYS A 1 134 ? 3.852 4.536 19.243 1.00 89.81 134 LYS A C 1
ATOM 1056 O O . LYS A 1 134 ? 4.521 3.526 19.404 1.00 89.81 134 LYS A O 1
ATOM 1061 N N . GLY A 1 135 ? 3.287 4.845 18.078 1.00 89.38 135 GLY A N 1
ATOM 1062 C CA . GLY A 1 135 ? 3.341 3.970 16.909 1.00 89.38 135 GLY A CA 1
ATOM 1063 C C . GLY A 1 135 ? 4.636 4.002 16.106 1.00 89.38 135 GLY A C 1
ATOM 1064 O O . GLY A 1 135 ? 4.739 3.263 15.122 1.00 89.38 135 GLY A O 1
ATOM 1065 N N . GLY A 1 136 ? 5.593 4.866 16.468 1.00 90.56 136 GLY A N 1
ATOM 1066 C CA . GLY A 1 136 ? 6.835 5.050 15.716 1.00 90.56 136 GLY A CA 1
ATOM 1067 C C . GLY A 1 136 ? 6.598 5.539 14.284 1.00 90.56 136 GLY A C 1
ATOM 1068 O O . GLY A 1 136 ? 7.324 5.154 13.367 1.00 90.56 136 GLY A O 1
ATOM 1069 N N . GLU A 1 137 ? 5.569 6.362 14.068 1.00 88.75 137 GLU A N 1
ATOM 1070 C CA . GLU A 1 137 ? 5.042 6.713 12.744 1.00 88.75 137 GLU A CA 1
ATOM 1071 C C . GLU A 1 137 ? 5.886 7.787 12.032 1.00 88.75 137 GLU A C 1
ATOM 1073 O O . GLU A 1 137 ? 5.453 8.909 11.735 1.00 88.75 137 GLU A O 1
ATOM 1078 N N . ILE A 1 138 ? 7.140 7.434 11.746 1.00 86.06 138 ILE A N 1
ATOM 1079 C CA . ILE A 1 138 ? 8.137 8.275 11.082 1.00 86.06 138 ILE A CA 1
ATOM 1080 C C . ILE A 1 138 ? 8.688 7.520 9.870 1.00 86.06 138 ILE A C 1
ATOM 1082 O O . ILE A 1 138 ? 9.165 6.393 9.966 1.00 86.06 138 ILE A O 1
ATOM 1086 N N . GLY A 1 139 ? 8.648 8.150 8.693 1.00 82.31 139 GLY A N 1
ATOM 1087 C CA . GLY A 1 139 ? 9.168 7.547 7.467 1.00 82.31 139 GLY A CA 1
ATOM 1088 C C . GLY A 1 139 ? 10.664 7.232 7.562 1.00 82.31 139 GLY A C 1
ATOM 1089 O O . GLY A 1 139 ? 11.464 8.104 7.876 1.00 82.31 139 GLY A O 1
ATOM 1090 N N . VAL A 1 140 ? 11.068 6.008 7.219 1.00 81.94 140 VAL A N 1
ATOM 1091 C CA . VAL A 1 140 ? 12.467 5.560 7.357 1.00 81.94 140 VAL A CA 1
ATOM 1092 C C . VAL A 1 140 ? 13.458 6.352 6.496 1.00 81.94 140 VAL A C 1
ATOM 1094 O O . VAL A 1 140 ? 14.512 6.743 6.997 1.00 81.94 140 VAL A O 1
ATOM 1097 N N . THR A 1 141 ? 13.098 6.636 5.239 1.00 76.88 141 THR A N 1
ATOM 1098 C CA . THR A 1 141 ? 13.960 7.326 4.264 1.00 76.88 141 THR A CA 1
ATOM 1099 C C . THR A 1 141 ? 13.845 8.841 4.373 1.00 76.88 141 THR A C 1
ATOM 1101 O O . THR A 1 141 ? 14.841 9.533 4.520 1.00 76.88 141 THR A O 1
ATOM 1104 N N . THR A 1 142 ? 12.623 9.371 4.307 1.00 75.00 142 THR A N 1
ATOM 1105 C CA . THR A 1 142 ? 12.386 10.822 4.270 1.00 75.00 142 THR A CA 1
ATOM 1106 C C . THR A 1 142 ? 12.372 11.466 5.652 1.00 75.00 142 THR A C 1
ATOM 1108 O O . THR A 1 142 ? 12.292 12.686 5.738 1.00 75.00 142 THR A O 1
ATOM 1111 N N . LYS A 1 143 ? 12.354 10.662 6.727 1.00 80.19 143 LYS A N 1
ATOM 1112 C CA . LYS A 1 143 ? 12.111 11.102 8.114 1.00 80.19 143 LYS A CA 1
ATOM 1113 C C . LYS A 1 143 ? 10.817 11.905 8.295 1.00 80.19 143 LYS A C 1
ATOM 1115 O O . LYS A 1 143 ? 10.604 12.532 9.328 1.00 80.19 143 LYS A O 1
ATOM 1120 N N . ARG A 1 144 ? 9.906 11.849 7.314 1.00 79.69 144 ARG A N 1
ATOM 1121 C CA . ARG A 1 144 ? 8.614 12.532 7.368 1.00 79.69 144 ARG A CA 1
ATOM 1122 C C . ARG A 1 144 ? 7.727 11.860 8.412 1.00 79.69 144 ARG A C 1
ATOM 1124 O O . ARG A 1 144 ? 7.378 10.686 8.264 1.00 79.69 144 ARG A O 1
ATOM 1131 N N . LYS A 1 145 ? 7.327 12.634 9.417 1.00 83.56 145 LYS A N 1
ATOM 1132 C CA . LYS A 1 145 ? 6.278 12.280 10.378 1.00 83.56 145 LYS A CA 1
ATOM 1133 C C . LYS A 1 145 ? 4.961 11.989 9.651 1.00 83.56 145 LYS A C 1
ATOM 1135 O O . LYS A 1 145 ? 4.551 12.769 8.783 1.00 83.56 145 LYS A O 1
ATOM 1140 N N . ARG A 1 146 ? 4.313 10.864 9.959 1.00 84.75 146 ARG A N 1
ATOM 1141 C CA . ARG A 1 146 ? 3.000 10.526 9.388 1.00 84.75 146 ARG A CA 1
ATOM 1142 C C . ARG A 1 146 ? 1.903 11.215 10.189 1.00 84.75 146 ARG A C 1
ATOM 1144 O O . ARG A 1 146 ? 1.993 11.318 11.406 1.00 84.75 146 ARG A O 1
ATOM 1151 N N . ARG A 1 147 ? 0.876 11.708 9.498 1.00 84.06 147 ARG A N 1
ATOM 1152 C CA . ARG A 1 147 ? -0.333 12.198 10.168 1.00 84.06 147 ARG A CA 1
ATOM 1153 C C . ARG A 1 147 ? -1.039 11.000 10.797 1.00 84.06 147 ARG A C 1
ATOM 1155 O O . ARG A 1 147 ? -1.157 9.969 10.139 1.00 84.06 147 ARG A O 1
ATOM 1162 N N . CYS A 1 148 ? -1.483 11.152 12.035 1.00 86.38 148 CYS A N 1
ATOM 1163 C CA . CYS A 1 148 ? -2.190 10.119 12.780 1.00 86.38 148 CYS A CA 1
ATOM 1164 C C . CYS A 1 148 ? -3.526 10.680 13.262 1.00 86.38 148 CYS A C 1
ATOM 1166 O O . CYS A 1 148 ? -3.626 11.864 13.588 1.00 86.38 148 CYS A O 1
ATOM 1168 N N . GLY A 1 149 ? -4.529 9.812 13.309 1.00 88.44 149 GLY A N 1
ATOM 1169 C CA . GLY A 1 149 ? -5.870 10.122 13.773 1.00 88.44 149 GLY A CA 1
ATOM 1170 C C . GLY A 1 149 ? -6.561 8.868 14.289 1.00 88.44 149 GLY A C 1
ATOM 1171 O O . GLY A 1 149 ? -5.974 7.785 14.308 1.00 88.44 149 GLY A O 1
ATOM 1172 N N . TRP A 1 150 ? -7.802 9.035 14.726 1.00 92.00 150 TRP A N 1
ATOM 1173 C CA . TRP A 1 150 ? -8.651 7.940 15.173 1.00 92.00 150 TRP A CA 1
ATOM 1174 C C . TRP A 1 150 ? -9.026 7.028 14.008 1.00 92.00 150 TRP A C 1
ATOM 1176 O O . TRP A 1 150 ? -8.997 7.443 12.849 1.00 92.00 150 TRP A O 1
ATOM 1186 N N . LEU A 1 151 ? -9.384 5.782 14.325 1.00 93.00 151 LEU A N 1
ATOM 1187 C CA . LEU A 1 151 ? -9.839 4.838 13.315 1.00 93.00 151 LEU A CA 1
ATOM 1188 C C . LEU A 1 151 ? -11.127 5.354 12.663 1.00 93.00 151 LEU A C 1
ATOM 1190 O O . LEU A 1 151 ? -12.092 5.710 13.346 1.00 93.00 151 LEU A O 1
ATOM 1194 N N . ASP A 1 152 ? -11.116 5.360 11.333 1.00 92.94 152 ASP A N 1
ATOM 1195 C CA . ASP A 1 152 ? -12.215 5.839 10.515 1.00 92.94 152 ASP A CA 1
ATOM 1196 C C . ASP A 1 152 ? -13.023 4.684 9.930 1.00 92.94 152 ASP A C 1
ATOM 1198 O O . ASP A 1 152 ? -12.593 4.002 8.995 1.00 92.94 152 ASP A O 1
ATOM 1202 N N . LEU A 1 153 ? -14.200 4.443 10.510 1.00 92.88 153 LEU A N 1
ATOM 1203 C CA . LEU A 1 153 ? -15.066 3.342 10.106 1.00 92.88 153 LEU A CA 1
ATOM 1204 C C . LEU A 1 153 ? -15.924 3.689 8.889 1.00 92.88 153 LEU A C 1
ATOM 1206 O O . LEU A 1 153 ? -16.377 2.770 8.207 1.00 92.88 153 LEU A O 1
ATOM 1210 N N . VAL A 1 154 ? -16.109 4.973 8.566 1.00 91.06 154 VAL A N 1
ATOM 1211 C CA . VAL A 1 154 ? -16.758 5.390 7.311 1.00 91.06 154 VAL A CA 1
ATOM 1212 C C . VAL A 1 154 ? -15.846 5.034 6.137 1.00 91.06 154 VAL A C 1
ATOM 1214 O O . VAL A 1 154 ? -16.274 4.386 5.179 1.00 91.06 154 VAL A O 1
ATOM 1217 N N . LEU A 1 155 ? -14.560 5.358 6.262 1.00 91.00 155 LEU A N 1
ATOM 1218 C CA . LEU A 1 155 ? -13.522 4.995 5.301 1.00 91.00 155 LEU A CA 1
ATOM 1219 C C . LEU A 1 155 ? -13.327 3.474 5.208 1.00 91.00 155 LEU A C 1
ATOM 1221 O O . LEU A 1 155 ? -13.214 2.920 4.111 1.00 91.00 155 LEU A O 1
ATOM 1225 N N . LEU A 1 156 ? -13.320 2.766 6.342 1.00 91.69 156 LEU A N 1
ATOM 1226 C CA . LEU A 1 156 ? -13.184 1.308 6.342 1.00 91.69 156 LEU A CA 1
ATOM 1227 C C . LEU A 1 156 ? -14.389 0.616 5.681 1.00 91.69 156 LEU A C 1
ATOM 1229 O O . LEU A 1 156 ? -14.199 -0.322 4.907 1.00 91.69 156 LEU A O 1
ATOM 1233 N N . LYS A 1 157 ? -15.617 1.105 5.899 1.00 90.94 157 LYS A N 1
ATOM 1234 C CA . LYS A 1 157 ? -16.815 0.636 5.176 1.00 90.94 157 LYS A CA 1
ATOM 1235 C C . LYS A 1 157 ? -16.695 0.855 3.672 1.00 90.94 157 LYS A C 1
ATOM 1237 O O . LYS A 1 157 ? -16.964 -0.060 2.896 1.00 90.94 157 LYS A O 1
ATOM 1242 N N . PHE A 1 158 ? -16.262 2.044 3.260 1.00 91.25 158 PHE A N 1
ATOM 1243 C CA . PHE A 1 158 ? -16.065 2.361 1.849 1.00 91.25 158 PHE A CA 1
ATOM 1244 C C . PHE A 1 158 ? -15.039 1.427 1.193 1.00 91.25 158 PHE A C 1
ATOM 1246 O O . PHE A 1 158 ? -15.333 0.784 0.187 1.00 91.25 158 PHE A O 1
ATOM 1253 N N . THR A 1 159 ? -13.862 1.269 1.800 1.00 91.56 159 THR A N 1
ATOM 1254 C CA . THR A 1 159 ? -12.811 0.388 1.261 1.00 91.56 159 THR A CA 1
ATOM 1255 C C . THR A 1 159 ? -13.208 -1.088 1.285 1.00 91.56 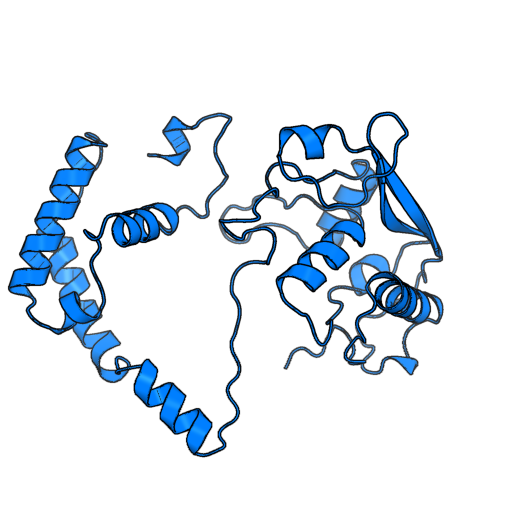159 THR A C 1
ATOM 1257 O O . THR A 1 159 ? -12.817 -1.833 0.385 1.00 91.56 159 THR A O 1
ATOM 1260 N N . THR A 1 160 ? -14.029 -1.501 2.254 1.00 91.88 160 THR A N 1
ATOM 1261 C CA . THR A 1 160 ? -14.648 -2.832 2.299 1.00 91.88 160 THR A CA 1
ATOM 1262 C C . THR A 1 160 ? -15.584 -3.057 1.120 1.00 91.88 160 THR A C 1
ATOM 1264 O O . THR A 1 160 ? -15.491 -4.094 0.467 1.00 91.88 160 THR A O 1
ATOM 1267 N N . MET A 1 161 ? -16.457 -2.091 0.825 1.00 90.50 161 MET A N 1
ATOM 1268 C CA . MET A 1 161 ? -17.370 -2.150 -0.318 1.00 90.50 161 MET A CA 1
ATOM 1269 C C . MET A 1 161 ? -16.602 -2.250 -1.642 1.00 90.50 161 MET A C 1
ATOM 1271 O O . MET A 1 161 ? -16.969 -3.051 -2.496 1.00 90.50 161 MET A O 1
ATOM 1275 N N . VAL A 1 162 ? -15.527 -1.471 -1.799 1.00 90.81 162 VAL A N 1
ATOM 1276 C CA . VAL A 1 162 ? -14.714 -1.450 -3.026 1.00 90.81 162 VAL A CA 1
ATOM 1277 C C . VAL A 1 162 ? -13.920 -2.747 -3.214 1.00 90.81 162 VAL A C 1
ATOM 1279 O O . VAL A 1 162 ? -13.884 -3.291 -4.313 1.00 90.81 162 VAL A O 1
ATOM 1282 N N . ASN A 1 163 ? -13.285 -3.258 -2.155 1.00 91.25 163 ASN A N 1
ATOM 1283 C CA . ASN A 1 163 ? -12.354 -4.387 -2.264 1.00 91.25 163 ASN A CA 1
ATOM 1284 C C . ASN A 1 163 ? -12.972 -5.756 -1.950 1.00 91.25 163 ASN A C 1
ATOM 1286 O O . ASN A 1 163 ? -12.327 -6.777 -2.184 1.00 91.25 163 ASN A O 1
ATOM 1290 N N . GLY A 1 164 ? -14.178 -5.801 -1.380 1.00 92.88 164 GLY A N 1
ATOM 1291 C CA . GLY A 1 164 ? -14.836 -7.048 -0.992 1.00 92.88 164 GLY A CA 1
ATOM 1292 C C . GLY A 1 164 ? -14.076 -7.816 0.092 1.00 92.88 164 GLY A C 1
ATOM 1293 O O . GLY A 1 164 ? -13.855 -9.020 -0.043 1.00 92.88 164 GLY A O 1
ATOM 1294 N N . TYR A 1 165 ? -13.635 -7.135 1.157 1.00 93.12 165 TYR A N 1
ATOM 1295 C CA . TYR A 1 165 ? -12.896 -7.789 2.239 1.00 93.12 165 TYR A CA 1
ATOM 1296 C C . TYR A 1 165 ? -13.714 -8.923 2.866 1.00 93.12 165 TYR A C 1
ATOM 1298 O O . TYR A 1 165 ? -14.808 -8.720 3.383 1.00 93.12 165 TYR A O 1
ATOM 1306 N N . THR A 1 166 ? -13.151 -10.131 2.869 1.00 91.38 166 THR A N 1
ATOM 1307 C CA . THR A 1 166 ? -13.757 -11.299 3.530 1.00 91.38 166 THR A CA 1
ATOM 1308 C C . THR A 1 166 ? -13.310 -11.451 4.980 1.00 91.38 166 THR A C 1
ATOM 1310 O O . THR A 1 166 ? -13.851 -12.274 5.713 1.00 91.38 166 THR A O 1
ATOM 1313 N N . ALA A 1 167 ? -12.245 -10.743 5.356 1.00 91.19 167 ALA A N 1
ATOM 1314 C CA . ALA A 1 167 ? -11.691 -10.718 6.694 1.00 91.19 167 ALA A CA 1
ATOM 1315 C C . ALA A 1 167 ? -10.903 -9.430 6.919 1.00 91.19 167 ALA A C 1
ATOM 1317 O O . ALA A 1 167 ? -10.289 -8.910 5.988 1.00 91.19 167 ALA A O 1
ATOM 1318 N N . LEU A 1 168 ? -10.869 -8.985 8.170 1.00 89.19 168 LEU A N 1
ATOM 1319 C CA . LEU A 1 168 ? -9.999 -7.910 8.634 1.00 89.19 168 LEU A CA 1
ATOM 1320 C C . LEU A 1 168 ? -8.843 -8.481 9.470 1.00 89.19 168 LEU A C 1
ATOM 1322 O O . LEU A 1 168 ? -8.908 -9.615 9.952 1.00 89.19 168 LEU A O 1
ATOM 1326 N N . CYS A 1 169 ? -7.778 -7.693 9.585 1.00 91.69 169 CYS A N 1
ATOM 1327 C CA . CYS A 1 169 ? -6.673 -7.897 10.513 1.00 91.69 169 CYS A CA 1
ATOM 1328 C C . CYS A 1 169 ? -6.418 -6.547 11.186 1.00 91.69 169 CYS A C 1
ATOM 1330 O O . CYS A 1 169 ? -5.931 -5.621 10.527 1.00 91.69 169 CYS A O 1
ATOM 1332 N N . VAL A 1 170 ? -6.802 -6.401 12.454 1.00 90.94 170 VAL A N 1
ATOM 1333 C CA . VAL A 1 170 ? -6.550 -5.171 13.210 1.00 90.94 170 VAL A CA 1
ATOM 1334 C C . VAL A 1 170 ? -5.111 -5.195 13.713 1.00 90.94 170 VAL A C 1
ATOM 1336 O O . VAL A 1 170 ? -4.719 -6.066 14.478 1.00 90.94 170 VAL A O 1
ATOM 1339 N N . THR A 1 171 ? -4.298 -4.237 13.275 1.00 91.94 171 THR A N 1
ATOM 1340 C CA . THR A 1 171 ? -2.883 -4.136 13.664 1.00 91.94 171 THR A CA 1
ATOM 1341 C C . THR A 1 171 ? -2.655 -3.025 14.680 1.00 91.94 171 THR A C 1
ATOM 1343 O O . THR A 1 171 ? -3.422 -2.063 14.709 1.00 91.94 171 THR A O 1
ATOM 1346 N N . LYS A 1 172 ? -1.540 -3.093 15.420 1.00 91.88 172 LYS A N 1
ATOM 1347 C CA . LYS A 1 172 ? -1.065 -2.016 16.308 1.00 91.88 172 LYS A CA 1
ATOM 1348 C C . LYS A 1 172 ? -2.055 -1.625 17.416 1.00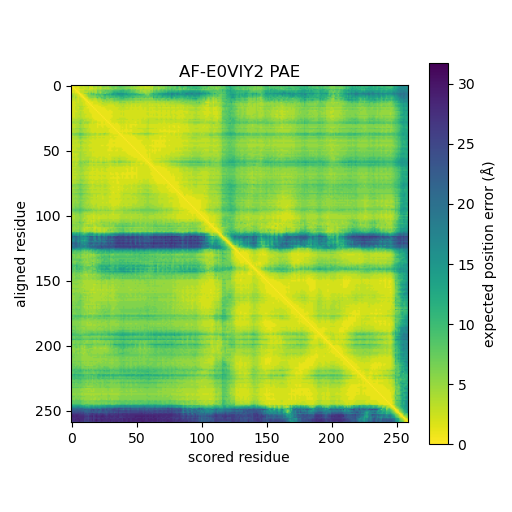 91.88 172 LYS A C 1
ATOM 1350 O O . LYS A 1 172 ? -2.217 -0.448 17.738 1.00 91.88 172 LYS A O 1
ATOM 1355 N N . LEU A 1 173 ? -2.746 -2.619 17.973 1.00 93.88 173 LEU A N 1
ATOM 1356 C CA . LEU A 1 173 ? -3.690 -2.421 19.075 1.00 93.88 173 LEU A CA 1
ATOM 1357 C C . LEU A 1 173 ? -2.980 -1.879 20.330 1.00 93.88 173 LEU A C 1
ATOM 1359 O O . LEU A 1 173 ? -3.531 -1.029 21.022 1.00 93.88 173 LEU A O 1
ATOM 1363 N N . ASP A 1 174 ? -1.730 -2.290 20.537 1.00 93.56 174 ASP A N 1
ATOM 1364 C CA . ASP A 1 174 ? -0.825 -1.891 21.621 1.00 93.56 174 ASP A CA 1
ATOM 1365 C C . ASP A 1 174 ? -0.622 -0.371 21.747 1.00 93.56 174 ASP A C 1
ATOM 1367 O O . ASP A 1 174 ? -0.481 0.164 22.848 1.00 93.56 174 ASP A O 1
ATOM 1371 N N . ILE A 1 175 ? -0.719 0.375 20.641 1.00 93.69 175 ILE A N 1
ATOM 1372 C CA . ILE A 1 175 ? -0.632 1.846 20.657 1.00 93.69 175 ILE A CA 1
ATOM 1373 C C . ILE A 1 175 ? -1.725 2.465 21.543 1.00 93.69 175 ILE A C 1
ATOM 1375 O O . ILE A 1 175 ? -1.543 3.555 22.099 1.00 93.69 175 ILE A O 1
ATOM 1379 N N . LEU A 1 176 ? -2.864 1.785 21.676 1.00 94.56 176 LEU A N 1
ATOM 1380 C CA . LEU A 1 176 ? -4.036 2.264 22.403 1.00 94.56 176 LEU A CA 1
ATOM 1381 C C . LEU A 1 176 ? -4.042 1.825 23.880 1.00 94.56 176 LEU A C 1
ATOM 1383 O O . LEU A 1 176 ? -4.901 2.283 24.638 1.00 94.56 176 LEU A O 1
ATOM 1387 N N . ASP A 1 177 ? -3.063 1.024 24.316 1.00 94.38 177 ASP A N 1
ATOM 1388 C CA . ASP A 1 177 ? -3.008 0.393 25.642 1.00 94.38 177 ASP A CA 1
ATOM 1389 C C . ASP A 1 177 ? -3.159 1.364 26.809 1.00 94.38 177 ASP A C 1
ATOM 1391 O O . ASP A 1 177 ? -3.816 1.051 27.795 1.00 94.38 177 ASP A O 1
ATOM 1395 N N . GLY A 1 178 ? -2.577 2.560 26.712 1.00 90.81 178 GLY A N 1
ATOM 1396 C CA . GLY A 1 178 ? -2.587 3.551 27.793 1.00 90.81 178 GLY A CA 1
ATOM 1397 C C . GLY A 1 178 ? -3.836 4.434 27.861 1.00 90.81 178 GLY A C 1
ATOM 1398 O O . GLY A 1 178 ? -3.930 5.279 28.754 1.00 90.81 178 GLY A O 1
ATOM 1399 N N . LEU A 1 179 ? -4.771 4.304 26.918 1.00 93.88 179 LEU A N 1
ATOM 1400 C CA . LEU A 1 179 ? -5.888 5.237 26.782 1.00 93.88 179 LEU A CA 1
ATOM 1401 C C . LEU A 1 179 ? -7.055 4.874 27.709 1.00 93.88 179 LEU A C 1
ATOM 1403 O O . LEU A 1 179 ? -7.381 3.705 27.904 1.00 93.88 179 LEU A O 1
ATOM 1407 N N . ARG A 1 180 ? -7.706 5.904 28.269 1.00 95.50 180 ARG A N 1
ATOM 1408 C CA . ARG A 1 180 ? -8.958 5.770 29.043 1.00 95.50 180 ARG A CA 1
ATOM 1409 C C . ARG A 1 180 ? -10.183 5.665 28.149 1.00 95.50 180 ARG A C 1
ATOM 1411 O O . ARG A 1 180 ? -11.129 4.960 28.470 1.00 95.50 180 ARG A O 1
ATOM 1418 N N . GLU A 1 181 ? -10.148 6.377 27.034 1.00 95.56 181 GLU A N 1
ATOM 1419 C CA . GLU A 1 181 ? -11.221 6.471 26.058 1.00 95.56 181 GLU A CA 1
ATOM 1420 C C . GLU A 1 181 ? -10.608 6.509 24.663 1.00 95.56 181 GLU A C 1
ATOM 1422 O O . GLU A 1 181 ? -9.543 7.099 24.455 1.00 95.56 181 GLU A O 1
ATOM 1427 N N . ILE A 1 182 ? -11.290 5.880 23.715 1.00 94.69 182 ILE A N 1
ATOM 1428 C CA . ILE A 1 182 ? -10.892 5.811 22.313 1.00 94.69 182 ILE A CA 1
ATOM 1429 C C . ILE A 1 182 ? -12.078 6.282 21.482 1.00 94.69 182 ILE A C 1
ATOM 1431 O O . ILE A 1 182 ? -13.222 5.920 21.758 1.00 94.69 182 ILE A O 1
ATOM 1435 N N . LYS A 1 183 ? -11.812 7.102 20.466 1.00 94.06 183 LYS A N 1
ATOM 1436 C CA . LYS A 1 183 ? -12.846 7.567 19.541 1.00 94.06 183 LYS A CA 1
ATOM 1437 C C . LYS A 1 183 ? -12.802 6.769 18.245 1.00 94.06 183 LYS A C 1
ATOM 1439 O O . LYS A 1 183 ? -11.726 6.412 17.772 1.00 94.06 183 LYS A O 1
ATOM 1444 N N . LEU A 1 184 ? -13.974 6.530 17.671 1.00 93.62 184 LEU A N 1
ATOM 1445 C CA . LEU A 1 184 ? -14.166 5.874 16.378 1.00 93.62 184 LEU A CA 1
ATOM 1446 C C . LEU A 1 184 ? -15.038 6.777 15.511 1.00 93.62 184 LEU A C 1
ATOM 1448 O O . LEU A 1 184 ? -16.132 7.140 15.946 1.00 93.62 184 LEU A O 1
ATOM 1452 N N . ALA A 1 185 ? -14.566 7.164 14.326 1.00 93.25 185 ALA A N 1
ATOM 1453 C CA . ALA A 1 185 ? -15.387 7.937 13.395 1.00 93.25 185 ALA A CA 1
ATOM 1454 C C . ALA A 1 185 ? -16.407 7.008 12.735 1.00 93.25 185 ALA A C 1
ATOM 1456 O O . ALA A 1 185 ? -16.023 5.998 12.143 1.00 93.25 185 ALA A O 1
ATOM 1457 N N . VAL A 1 186 ? -17.695 7.327 12.859 1.00 93.75 186 VAL A N 1
ATOM 1458 C CA . VAL A 1 186 ? -18.794 6.440 12.428 1.00 93.75 186 VAL A CA 1
ATOM 1459 C C . VAL A 1 186 ? -19.707 7.052 11.380 1.00 93.75 186 VAL A C 1
ATOM 1461 O O . VAL A 1 186 ? -20.397 6.307 10.684 1.00 93.75 186 VAL A O 1
ATOM 1464 N N . SER A 1 187 ? -19.706 8.379 11.265 1.00 93.25 187 SER A N 1
ATOM 1465 C CA . SER A 1 187 ? -20.515 9.114 10.303 1.00 93.25 187 SER A CA 1
ATOM 1466 C C . SER A 1 187 ? -19.831 10.421 9.909 1.00 93.25 187 SER A C 1
ATOM 1468 O O . SER A 1 187 ? -19.037 10.988 10.668 1.00 93.25 187 SER A O 1
ATOM 1470 N N . TYR A 1 188 ? -20.132 10.881 8.701 1.00 94.00 188 TYR A N 1
ATOM 1471 C CA . TYR A 1 188 ? -19.674 12.145 8.142 1.00 94.00 188 TYR A CA 1
ATOM 1472 C C . TYR A 1 188 ? -20.874 13.050 7.900 1.00 94.00 188 TYR A C 1
ATOM 1474 O O . TYR A 1 188 ? -21.897 12.601 7.384 1.00 94.00 188 TYR A O 1
ATOM 1482 N N . LYS A 1 189 ? -20.741 14.334 8.225 1.00 93.56 189 LYS A N 1
ATOM 1483 C CA . LYS A 1 189 ? -21.771 15.353 8.015 1.00 93.56 189 LYS A CA 1
ATOM 1484 C C . LYS A 1 189 ? -21.208 16.529 7.232 1.00 93.56 189 LYS A C 1
ATOM 1486 O O . LYS A 1 189 ? -20.042 16.876 7.373 1.00 93.56 189 LYS A O 1
ATOM 1491 N N . ILE A 1 190 ? -22.045 17.165 6.423 1.00 93.25 190 ILE A N 1
ATOM 1492 C CA . ILE A 1 190 ? -21.763 18.475 5.826 1.00 93.25 190 ILE A CA 1
ATOM 1493 C C . ILE A 1 190 ? -22.971 19.361 6.103 1.00 93.25 190 ILE A C 1
ATOM 1495 O O . ILE A 1 190 ? -24.102 18.985 5.784 1.00 93.25 190 ILE A O 1
ATOM 1499 N N . ASN A 1 191 ? -22.743 20.532 6.706 1.00 92.19 191 ASN A N 1
ATOM 1500 C CA . ASN A 1 191 ? -23.801 21.470 7.102 1.00 92.19 191 ASN A CA 1
ATOM 1501 C C . ASN A 1 191 ? -24.895 20.792 7.955 1.00 92.19 191 ASN A C 1
ATOM 1503 O O . ASN A 1 191 ? -26.090 20.962 7.709 1.00 92.19 191 ASN A O 1
ATOM 1507 N N . GLY A 1 192 ? -24.485 19.948 8.908 1.00 91.06 192 GLY A N 1
ATOM 1508 C CA . GLY A 1 192 ? -25.385 19.192 9.786 1.00 91.06 192 GLY A CA 1
ATOM 1509 C C . GLY A 1 192 ? -26.118 18.005 9.143 1.00 91.06 192 GLY A C 1
ATOM 1510 O O . GLY A 1 192 ? -26.803 17.273 9.858 1.00 91.06 192 GLY A O 1
ATOM 1511 N N . LYS A 1 193 ? -25.977 17.767 7.831 1.00 93.38 193 LYS A N 1
ATOM 1512 C CA . LYS A 1 193 ? -26.606 16.634 7.137 1.00 93.38 193 LYS A CA 1
ATOM 1513 C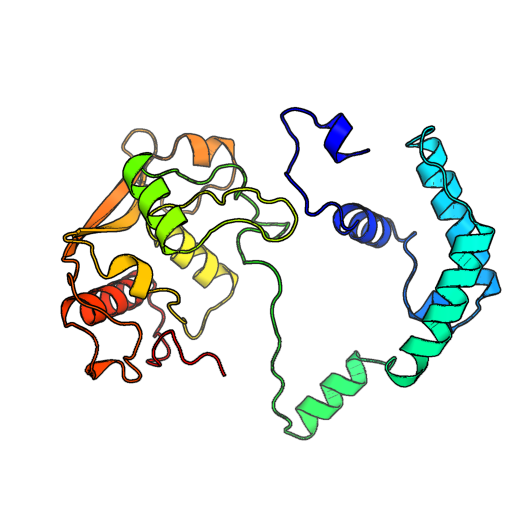 C . LYS A 1 193 ? -25.629 15.474 6.979 1.00 93.38 193 LYS A C 1
ATOM 1515 O O . LYS A 1 193 ? -24.538 15.658 6.450 1.00 93.38 193 LYS A O 1
ATOM 1520 N N . GLU A 1 194 ? -26.053 14.285 7.392 1.00 93.75 194 GLU A N 1
ATOM 1521 C CA . GLU A 1 194 ? -25.290 13.048 7.223 1.00 93.75 194 GLU A CA 1
ATOM 1522 C C . GLU A 1 194 ? -25.096 12.679 5.746 1.00 93.75 194 GLU A C 1
ATOM 1524 O O . GLU A 1 194 ? -26.023 12.758 4.931 1.00 93.75 194 GLU A O 1
ATOM 1529 N N . LEU A 1 195 ? -23.871 12.273 5.416 1.00 92.12 195 LEU A N 1
ATOM 1530 C CA . LEU A 1 195 ? -23.501 11.723 4.122 1.00 92.12 195 LEU A CA 1
ATOM 1531 C C . LEU A 1 195 ? -23.767 10.218 4.106 1.00 92.12 195 LEU A C 1
ATOM 1533 O O . LEU A 1 195 ? -23.333 9.474 4.978 1.00 92.12 195 LEU A O 1
ATOM 1537 N N . ASN A 1 196 ? -24.436 9.759 3.053 1.00 87.81 196 ASN A N 1
ATOM 1538 C CA . ASN A 1 196 ? -24.683 8.340 2.790 1.00 87.81 196 ASN A CA 1
ATOM 1539 C C . ASN A 1 196 ? -23.619 7.701 1.877 1.00 87.81 196 ASN A C 1
ATOM 1541 O O . ASN A 1 196 ? -23.798 6.576 1.414 1.00 87.81 196 ASN A O 1
ATOM 1545 N N . HIS A 1 197 ? -22.547 8.429 1.577 1.00 86.81 197 HIS A N 1
ATOM 1546 C CA . HIS A 1 197 ? -21.454 8.003 0.715 1.00 86.81 197 HIS A CA 1
ATOM 1547 C C . HIS A 1 197 ? -20.132 8.551 1.249 1.00 86.81 197 HIS A C 1
ATOM 1549 O O . HIS A 1 197 ? -20.101 9.503 2.031 1.00 86.81 197 HIS A O 1
ATOM 1555 N N . PHE A 1 198 ? -19.034 7.939 0.816 1.00 88.62 198 PHE A N 1
ATOM 1556 C CA . PHE A 1 198 ? -17.716 8.511 1.044 1.00 88.62 198 PHE A CA 1
ATOM 1557 C C . PHE A 1 198 ? -17.529 9.722 0.115 1.00 88.62 198 PHE A C 1
ATOM 1559 O O . PHE A 1 198 ? -17.881 9.596 -1.061 1.00 88.62 198 PHE A O 1
ATOM 1566 N N . PRO A 1 199 ? -17.000 10.865 0.598 1.00 88.69 199 PRO A N 1
ATOM 1567 C CA . PRO A 1 199 ? -16.769 12.046 -0.226 1.00 88.69 199 PRO A CA 1
ATOM 1568 C C . PRO A 1 199 ? -16.014 11.692 -1.499 1.00 88.69 199 PRO A C 1
ATOM 1570 O O . PRO A 1 199 ? -15.080 10.899 -1.461 1.00 88.69 199 PRO A O 1
ATOM 1573 N N . SER A 1 200 ? -16.412 12.279 -2.621 1.00 84.12 200 SER A N 1
ATOM 1574 C CA . SER A 1 200 ? -15.843 11.957 -3.940 1.00 84.12 200 SER A CA 1
ATOM 1575 C C . SER A 1 200 ? -14.704 12.890 -4.347 1.00 84.12 200 SER A C 1
ATOM 1577 O O . SER A 1 200 ? -13.987 12.631 -5.312 1.00 84.12 200 SER A O 1
ATOM 1579 N N . SER A 1 201 ? -14.531 13.991 -3.612 1.00 83.88 201 SER A N 1
ATOM 1580 C CA . SER A 1 201 ? -13.540 15.015 -3.912 1.00 83.88 201 SER A CA 1
ATOM 1581 C C . SER A 1 201 ? -12.828 15.512 -2.661 1.00 83.88 201 SER A C 1
ATOM 1583 O O . SER A 1 201 ? -13.363 15.524 -1.552 1.00 83.88 201 SER A O 1
ATOM 1585 N N . ALA A 1 202 ? -11.609 15.998 -2.875 1.00 81.75 202 ALA A N 1
ATOM 1586 C CA . ALA A 1 202 ? -10.792 16.649 -1.864 1.00 81.75 202 ALA A CA 1
ATOM 1587 C C . ALA A 1 202 ? -11.506 17.858 -1.218 1.00 81.75 202 ALA A C 1
ATOM 1589 O O . ALA A 1 202 ? -11.344 18.106 -0.024 1.00 81.75 202 ALA A O 1
ATOM 1590 N N . GLU A 1 203 ? -12.295 18.600 -1.998 1.00 84.88 203 GLU A N 1
ATOM 1591 C CA . GLU A 1 203 ? -13.040 19.781 -1.551 1.00 84.88 203 GLU A CA 1
ATOM 1592 C C . GLU A 1 203 ? -14.258 19.419 -0.691 1.00 84.88 203 GLU A C 1
ATOM 1594 O O . GLU A 1 203 ? -14.574 20.098 0.279 1.00 84.88 203 GLU A O 1
ATOM 1599 N N . GLU A 1 204 ? -14.947 18.334 -1.033 1.00 86.81 204 GLU A N 1
ATOM 1600 C CA . GLU A 1 204 ? -16.043 17.814 -0.222 1.00 86.81 204 GLU A CA 1
ATOM 1601 C C . GLU A 1 204 ? -15.519 17.251 1.099 1.00 86.81 204 GLU A C 1
ATOM 1603 O O . GLU A 1 204 ? -16.025 17.613 2.160 1.00 86.81 204 GLU A O 1
ATOM 1608 N N . LEU A 1 205 ? -14.444 16.457 1.038 1.00 86.31 205 LEU A N 1
ATOM 1609 C CA . LEU A 1 205 ? -13.801 15.873 2.212 1.00 86.31 205 LEU A CA 1
ATOM 1610 C C . LEU A 1 205 ? -13.308 16.943 3.200 1.00 86.31 205 LEU A C 1
ATOM 1612 O O . LEU A 1 205 ? -13.405 16.747 4.408 1.00 86.31 205 LEU A O 1
ATOM 1616 N N . SER A 1 206 ? -12.826 18.096 2.717 1.00 85.31 206 SER A N 1
ATOM 1617 C CA . SER A 1 206 ? -12.345 19.180 3.590 1.00 85.31 206 SER A CA 1
ATOM 1618 C C . SER A 1 206 ? -13.454 19.898 4.367 1.00 85.31 206 SER A C 1
ATOM 1620 O O . SER A 1 206 ? -13.157 20.577 5.350 1.00 85.31 206 SER A O 1
ATOM 1622 N N . ARG A 1 207 ? -14.718 19.746 3.952 1.00 89.50 207 ARG A N 1
ATOM 1623 C CA . ARG A 1 207 ? -15.899 20.293 4.639 1.00 89.50 207 ARG A CA 1
ATOM 1624 C C . ARG A 1 207 ? -16.564 19.299 5.586 1.00 89.50 207 ARG A C 1
ATOM 1626 O O . ARG A 1 207 ? -17.552 19.658 6.222 1.00 89.50 207 ARG A O 1
ATOM 1633 N N . VAL A 1 208 ? -16.075 18.062 5.647 1.00 91.00 208 VAL A N 1
ATOM 1634 C CA . VAL A 1 208 ? -16.688 17.023 6.471 1.00 91.00 208 VAL A CA 1
ATOM 1635 C C . VAL A 1 208 ? -16.499 17.325 7.953 1.00 91.00 208 VAL A C 1
ATOM 1637 O O . VAL A 1 208 ? -15.385 17.455 8.460 1.00 91.00 208 VAL A O 1
ATOM 1640 N N . GLU A 1 209 ? -17.618 17.339 8.662 1.00 91.62 209 GLU A N 1
ATOM 1641 C CA . GLU A 1 209 ? -17.701 17.224 10.108 1.00 91.62 209 GLU A CA 1
ATOM 1642 C C . GLU 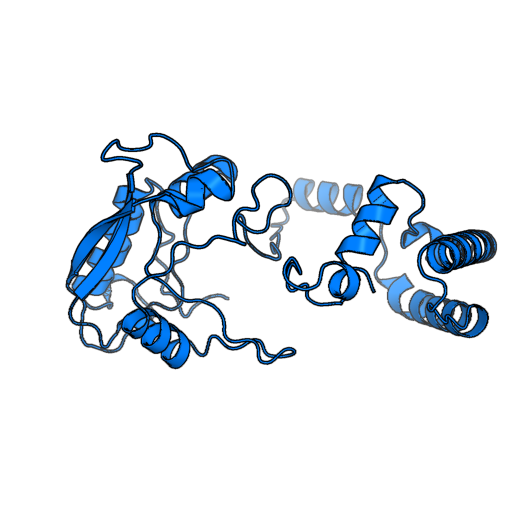A 1 209 ? -17.805 15.740 10.473 1.00 91.62 209 GLU A C 1
ATOM 1644 O O . GLU A 1 209 ? -18.696 15.029 10.007 1.00 91.62 209 GLU A O 1
ATOM 1649 N N . VAL A 1 210 ? -16.886 15.253 11.305 1.00 91.56 210 VAL A N 1
ATOM 1650 C CA . VAL A 1 210 ? -16.856 13.838 11.693 1.00 91.56 210 VAL A CA 1
ATOM 1651 C C . VAL A 1 210 ? -17.608 13.621 12.992 1.00 91.56 210 VAL A C 1
ATOM 1653 O O . VAL A 1 210 ? -17.300 14.236 14.015 1.00 91.56 210 VAL A O 1
ATOM 1656 N N . GLU A 1 211 ? -18.544 12.681 12.964 1.00 93.12 211 GLU A N 1
ATOM 1657 C CA . GLU A 1 211 ? -19.212 12.182 14.154 1.00 93.12 211 GLU A CA 1
ATOM 1658 C C . GLU A 1 211 ? -18.464 10.970 14.711 1.00 93.12 211 GLU A C 1
ATOM 1660 O O . GLU A 1 211 ? -18.210 9.979 14.017 1.00 93.12 211 GLU A O 1
ATOM 1665 N N . TYR A 1 212 ? -18.115 11.066 15.993 1.00 93.62 212 TYR A N 1
ATOM 1666 C CA . TYR A 1 212 ? -17.394 10.033 16.718 1.00 93.62 212 TYR A CA 1
ATOM 1667 C C . TYR A 1 212 ? -18.288 9.378 17.761 1.00 93.62 212 TYR A C 1
ATOM 1669 O O . TYR A 1 212 ? -18.996 10.069 18.494 1.00 93.62 212 TYR A O 1
ATOM 1677 N N . ILE A 1 213 ? -18.150 8.064 17.916 1.00 95.25 213 ILE A N 1
ATOM 1678 C CA . ILE A 1 213 ? -18.504 7.398 19.173 1.00 95.25 213 ILE A CA 1
ATOM 1679 C C . ILE A 1 213 ? -17.265 7.297 20.057 1.00 95.25 213 ILE A C 1
ATOM 1681 O O . ILE A 1 213 ? -16.142 7.189 19.558 1.00 95.25 213 ILE A O 1
ATOM 1685 N N . THR A 1 214 ? -17.481 7.298 21.368 1.00 96.69 214 THR A N 1
ATOM 1686 C CA . THR A 1 214 ? -16.434 7.047 22.357 1.00 96.69 214 THR A CA 1
ATOM 1687 C C . THR A 1 214 ? -16.642 5.668 22.962 1.00 96.69 214 THR A C 1
ATOM 1689 O O . THR A 1 214 ? -17.742 5.335 23.403 1.00 96.69 214 THR A O 1
ATOM 1692 N N . VAL A 1 215 ? -15.579 4.875 23.001 1.00 97.00 215 VAL A N 1
ATOM 1693 C CA . VAL A 1 215 ? -15.544 3.570 23.662 1.00 97.00 215 VAL A CA 1
ATOM 1694 C C . VAL A 1 215 ? -14.497 3.586 24.776 1.00 97.00 215 VAL A C 1
ATOM 1696 O O . VAL A 1 215 ? -13.510 4.324 24.677 1.00 97.00 215 VAL A O 1
ATOM 1699 N N . PRO A 1 216 ? -14.692 2.812 25.856 1.00 98.00 216 PRO A N 1
ATOM 1700 C CA . PRO A 1 216 ? -13.715 2.752 26.931 1.00 98.00 216 PRO A CA 1
ATOM 1701 C C . PRO A 1 216 ? -12.414 2.118 26.427 1.00 98.00 216 PRO A C 1
ATOM 1703 O O . PRO A 1 216 ? -12.431 1.105 25.729 1.00 98.00 216 PRO A O 1
ATOM 1706 N N . GLY A 1 217 ? -11.283 2.705 26.806 1.00 96.62 217 GLY A N 1
ATOM 1707 C CA . GLY A 1 217 ? -9.970 2.089 26.651 1.00 96.62 217 GLY A CA 1
ATOM 1708 C C . GLY A 1 217 ? -9.705 1.052 27.746 1.00 96.62 217 GLY A C 1
ATOM 1709 O O . GLY A 1 217 ? -10.586 0.734 28.553 1.00 96.62 217 GLY A O 1
ATOM 1710 N N . TRP A 1 218 ? -8.503 0.478 27.768 1.00 97.44 218 TRP A N 1
ATOM 1711 C CA . TRP A 1 218 ? -8.193 -0.664 28.642 1.00 97.44 218 TRP A CA 1
ATOM 1712 C C . TRP A 1 218 ? -7.013 -0.473 29.594 1.00 97.44 218 TRP A C 1
ATOM 1714 O O . TRP A 1 218 ? -6.863 -1.297 30.495 1.00 97.44 218 TRP A O 1
ATOM 1724 N N . GLN A 1 219 ? -6.216 0.593 29.457 1.00 96.12 219 GLN A N 1
ATOM 1725 C CA . GLN A 1 219 ? -5.151 0.976 30.405 1.00 96.12 219 GLN A CA 1
ATOM 1726 C C . GLN A 1 219 ? -4.224 -0.181 30.839 1.00 96.12 219 GLN A C 1
ATOM 1728 O O . GLN A 1 219 ? -3.768 -0.229 31.981 1.00 96.12 219 GLN A O 1
ATOM 1733 N N . SER A 1 220 ? -3.976 -1.138 29.947 1.00 94.94 220 SER A N 1
ATOM 1734 C CA . SER A 1 220 ? -3.226 -2.373 30.201 1.00 94.94 220 SER A CA 1
ATOM 1735 C C . SER A 1 220 ? -2.538 -2.834 28.920 1.00 94.94 220 SER A C 1
ATOM 1737 O O . SER A 1 220 ? -2.978 -2.481 27.832 1.00 94.94 220 SER A O 1
ATOM 1739 N N . SER A 1 221 ? -1.439 -3.579 29.044 1.00 95.44 221 SER A N 1
ATOM 1740 C CA . SER A 1 221 ? -0.641 -3.965 27.878 1.00 95.44 221 SER A CA 1
ATOM 1741 C C . SER A 1 221 ? -1.283 -5.096 27.067 1.00 95.44 221 SER A C 1
ATOM 1743 O O . SER A 1 221 ? -1.852 -6.029 27.641 1.00 95.44 221 SER A O 1
ATOM 1745 N N . THR A 1 222 ? -1.135 -5.040 25.742 1.00 95.62 222 THR A N 1
ATOM 1746 C CA . THR A 1 222 ? -1.541 -6.092 24.801 1.00 95.62 222 THR A CA 1
ATOM 1747 C C . THR A 1 222 ? -0.379 -6.733 24.026 1.00 95.62 222 THR A C 1
ATOM 1749 O O . THR A 1 222 ? -0.607 -7.707 23.308 1.00 95.62 222 THR A O 1
ATOM 1752 N N . GLU A 1 223 ? 0.868 -6.274 24.206 1.00 90.06 223 GLU A N 1
ATOM 1753 C CA . GLU A 1 223 ? 2.034 -6.638 23.371 1.00 90.06 223 GLU A CA 1
ATOM 1754 C C . GLU A 1 223 ? 2.345 -8.150 23.318 1.00 90.06 223 GLU A C 1
ATOM 1756 O O . GLU A 1 223 ? 2.730 -8.675 22.271 1.00 90.06 223 GLU A O 1
ATOM 1761 N N . GLU A 1 224 ? 2.138 -8.884 24.412 1.00 91.19 224 GLU A N 1
ATOM 1762 C CA . GLU A 1 224 ? 2.474 -10.318 24.495 1.00 91.19 224 GLU A CA 1
ATOM 1763 C C . GLU A 1 224 ? 1.273 -11.252 24.301 1.00 91.19 224 GLU A C 1
ATOM 1765 O O . GLU A 1 224 ? 1.394 -12.484 24.352 1.00 91.19 224 GLU A O 1
ATOM 1770 N N . ILE A 1 225 ? 0.089 -10.688 24.073 1.00 94.25 225 ILE A N 1
ATOM 1771 C CA . ILE A 1 225 ? -1.135 -11.467 23.942 1.00 94.25 225 ILE A CA 1
ATOM 1772 C C . ILE A 1 225 ? -1.140 -12.150 22.569 1.00 94.25 225 ILE A C 1
ATOM 1774 O O . ILE A 1 225 ? -0.787 -11.562 21.551 1.00 94.25 225 ILE A O 1
ATOM 1778 N N . LYS A 1 226 ? -1.521 -13.434 22.531 1.00 91.56 226 LYS A N 1
ATOM 1779 C CA . LYS A 1 226 ? -1.544 -14.256 21.298 1.00 91.56 226 LYS A CA 1
ATOM 1780 C C . LYS A 1 226 ? -2.903 -14.867 20.976 1.00 91.56 226 LYS A C 1
ATOM 1782 O O . LYS A 1 226 ? -3.079 -15.441 19.902 1.00 91.56 226 LYS A O 1
ATOM 1787 N N . LYS A 1 227 ? -3.856 -14.764 21.901 1.00 92.12 227 LYS A N 1
ATOM 1788 C CA . LYS A 1 227 ? -5.225 -15.265 21.752 1.00 92.12 227 LYS A CA 1
ATOM 1789 C C . LYS A 1 227 ? -6.226 -14.145 22.004 1.00 92.12 227 LYS A C 1
ATOM 1791 O O . LYS A 1 227 ? -6.013 -13.350 22.915 1.00 92.12 227 LYS A O 1
ATOM 1796 N N . PHE A 1 228 ? -7.275 -14.071 21.188 1.00 92.31 228 PHE A N 1
ATOM 1797 C CA . PHE A 1 228 ? -8.246 -12.975 21.232 1.00 92.31 228 PHE A CA 1
ATOM 1798 C C . PHE A 1 228 ? -8.946 -12.914 22.591 1.00 92.31 228 PHE A C 1
ATOM 1800 O O . PHE A 1 228 ? -9.036 -11.857 23.204 1.00 92.31 228 PHE A O 1
ATOM 1807 N N . GLU A 1 229 ? -9.334 -14.078 23.103 1.00 96.06 229 GLU A N 1
ATOM 1808 C CA . GLU A 1 229 ? -9.985 -14.255 24.397 1.00 96.06 229 GLU A CA 1
ATOM 1809 C C . GLU A 1 229 ? -9.143 -13.779 25.593 1.00 96.06 229 GLU A C 1
ATOM 1811 O O . GLU A 1 229 ? -9.693 -13.515 26.660 1.00 96.06 229 GLU A O 1
ATOM 1816 N N . ASN A 1 230 ? -7.825 -13.636 25.415 1.00 96.00 230 ASN A N 1
ATOM 1817 C CA . ASN A 1 230 ? -6.911 -13.173 26.457 1.00 96.00 230 ASN A CA 1
ATOM 1818 C C . ASN A 1 230 ? -6.722 -11.649 26.453 1.00 96.00 230 ASN A C 1
ATOM 1820 O O . ASN A 1 230 ? -6.073 -11.130 27.357 1.00 96.00 230 ASN A O 1
ATOM 1824 N N . LEU A 1 231 ? -7.241 -10.931 25.450 1.00 97.12 231 LEU A N 1
ATOM 1825 C CA . LEU A 1 231 ? -7.187 -9.469 25.418 1.00 97.12 231 LEU A CA 1
ATOM 1826 C C . LEU A 1 231 ? -7.996 -8.872 26.584 1.00 97.12 231 LEU A C 1
ATOM 1828 O O . LEU A 1 231 ? -8.986 -9.472 27.011 1.00 97.12 231 LEU A O 1
ATOM 1832 N N . PRO A 1 232 ? -7.660 -7.663 27.066 1.00 97.62 232 PRO A N 1
ATOM 1833 C CA . PRO A 1 232 ? -8.531 -6.926 27.971 1.00 97.62 232 PRO A CA 1
ATOM 1834 C C . PRO A 1 232 ? -9.949 -6.818 27.401 1.00 97.62 232 PRO A C 1
ATOM 1836 O O . PRO A 1 232 ? -10.130 -6.606 26.203 1.00 97.62 232 PRO A O 1
ATOM 1839 N N . ILE A 1 233 ? -10.970 -6.915 28.254 1.00 97.75 233 ILE A N 1
ATOM 1840 C CA . ILE A 1 233 ? -12.369 -6.969 27.798 1.00 97.75 233 ILE A CA 1
ATOM 1841 C C . ILE A 1 233 ? -12.764 -5.769 26.924 1.00 97.75 233 ILE A C 1
ATOM 1843 O O . ILE A 1 233 ? -13.515 -5.915 25.965 1.00 97.75 233 ILE A O 1
ATOM 1847 N N . ASN A 1 234 ? -12.228 -4.581 27.216 1.00 98.06 234 ASN A N 1
ATOM 1848 C CA . ASN A 1 234 ? -12.496 -3.387 26.417 1.00 98.06 234 ASN A CA 1
ATOM 1849 C C . ASN A 1 234 ? -11.767 -3.413 25.064 1.00 98.06 234 ASN A C 1
ATOM 1851 O O . ASN A 1 234 ? -12.303 -2.895 24.092 1.00 98.06 234 ASN A O 1
ATOM 1855 N N . ALA A 1 235 ? -10.606 -4.067 24.971 1.00 97.44 235 ALA A N 1
ATOM 1856 C CA . ALA A 1 235 ? -9.913 -4.290 23.703 1.00 97.44 235 ALA A CA 1
ATOM 1857 C C . ALA A 1 235 ? -10.670 -5.300 22.820 1.00 97.44 235 ALA A C 1
ATOM 1859 O O . ALA A 1 235 ? -10.816 -5.077 21.620 1.00 97.44 235 ALA A O 1
ATOM 1860 N N . GLN A 1 236 ? -11.234 -6.361 23.417 1.00 97.06 236 GLN A N 1
ATOM 1861 C CA . GLN A 1 236 ? -12.129 -7.290 22.707 1.00 97.06 236 GLN A CA 1
ATOM 1862 C C . GLN A 1 236 ? -13.364 -6.556 22.168 1.00 97.06 236 GLN A C 1
ATOM 1864 O O . GLN A 1 236 ? -13.645 -6.617 20.976 1.00 97.06 236 GLN A O 1
ATOM 1869 N N . LYS A 1 237 ? -14.042 -5.774 23.019 1.00 97.31 237 LYS A N 1
ATOM 1870 C CA . LYS A 1 237 ? -15.212 -4.971 22.623 1.00 97.31 237 LYS A CA 1
ATOM 1871 C C . LYS A 1 237 ? -14.891 -3.926 21.556 1.00 97.31 237 LYS A C 1
ATOM 1873 O O . LYS A 1 237 ? -15.741 -3.635 20.722 1.00 97.31 237 LYS A O 1
ATOM 1878 N N . TYR A 1 238 ? -13.693 -3.340 21.589 1.00 97.12 238 TYR A N 1
ATOM 1879 C CA . TYR A 1 238 ? -13.225 -2.411 20.560 1.00 97.12 238 TYR A CA 1
ATOM 1880 C C . TYR A 1 238 ? -13.178 -3.099 19.192 1.00 97.12 238 TYR A C 1
ATOM 1882 O O . TYR A 1 238 ? -13.739 -2.586 18.228 1.00 97.12 238 TYR A O 1
ATOM 1890 N N . VAL A 1 239 ? -12.579 -4.289 19.134 1.00 95.12 239 VAL A N 1
ATOM 1891 C CA . VAL A 1 239 ? -12.527 -5.122 17.928 1.00 95.12 239 VAL A CA 1
ATOM 1892 C C . VAL A 1 239 ? -13.928 -5.535 17.464 1.00 95.12 239 VAL A C 1
ATOM 1894 O O . VAL A 1 239 ? -14.291 -5.293 16.315 1.00 95.12 239 VAL A O 1
ATOM 1897 N N . GLU A 1 240 ? -14.755 -6.072 18.360 1.00 94.69 240 GLU A N 1
ATOM 1898 C CA . GLU A 1 240 ? -16.127 -6.489 18.035 1.00 94.69 240 GLU A CA 1
ATOM 1899 C C . GLU A 1 240 ? -16.975 -5.316 17.519 1.00 94.69 240 GLU A C 1
ATOM 1901 O O . GLU A 1 240 ? -17.784 -5.482 16.608 1.00 94.69 240 GLU A O 1
ATOM 1906 N N . LYS A 1 241 ? -16.760 -4.102 18.045 1.00 95.12 241 LYS A N 1
ATOM 1907 C CA . LYS A 1 241 ? -17.434 -2.888 17.565 1.00 95.12 241 LYS A CA 1
ATOM 1908 C C . LYS A 1 241 ? -17.012 -2.520 16.137 1.00 95.12 241 LYS A C 1
ATOM 1910 O O . LYS A 1 241 ? -17.850 -2.041 15.373 1.00 95.12 241 LYS A O 1
ATOM 1915 N N . ILE A 1 242 ? -15.751 -2.747 15.759 1.00 94.31 242 ILE A N 1
ATOM 1916 C CA . ILE A 1 242 ? -15.288 -2.576 14.372 1.00 94.31 242 ILE A CA 1
ATOM 1917 C C . ILE A 1 242 ? -15.997 -3.587 13.464 1.00 94.31 242 ILE A C 1
ATOM 1919 O O . ILE A 1 242 ? -16.547 -3.186 12.437 1.00 94.31 242 ILE A O 1
ATOM 1923 N N . GLU A 1 243 ? -16.027 -4.867 13.851 1.00 90.62 243 GLU A N 1
ATOM 1924 C CA . GLU A 1 243 ? -16.707 -5.928 13.092 1.00 90.62 243 GLU A CA 1
ATOM 1925 C C . GLU A 1 243 ? -18.199 -5.623 12.891 1.00 90.62 243 GLU A C 1
ATOM 1927 O O . GLU A 1 243 ? -18.705 -5.711 11.770 1.00 90.62 243 GLU A O 1
ATOM 1932 N N . GLU A 1 244 ? -18.888 -5.225 13.966 1.00 92.06 244 GLU A N 1
ATOM 1933 C CA . GLU A 1 244 ? -20.309 -4.860 13.967 1.00 92.06 244 GLU A CA 1
ATOM 1934 C C . GLU A 1 244 ? -20.589 -3.722 12.982 1.00 92.06 244 GLU A C 1
ATOM 1936 O O . GLU A 1 244 ? -21.510 -3.804 12.170 1.00 92.06 244 GLU A O 1
ATOM 1941 N N . ILE A 1 245 ? -19.780 -2.661 13.034 1.00 90.00 245 ILE A N 1
ATOM 1942 C CA . ILE A 1 245 ? -19.999 -1.473 12.213 1.00 90.00 245 ILE A CA 1
ATOM 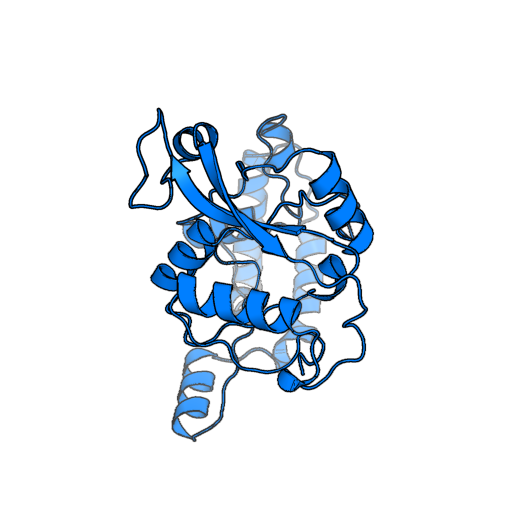1943 C C . ILE A 1 245 ? -19.664 -1.754 10.747 1.00 90.00 245 ILE A C 1
ATOM 1945 O O . ILE A 1 245 ? -20.430 -1.355 9.871 1.00 90.00 245 ILE A O 1
ATOM 1949 N N . VAL A 1 246 ? -18.543 -2.414 10.455 1.00 88.06 246 VAL A N 1
ATOM 1950 C CA . VAL A 1 246 ? -18.082 -2.656 9.074 1.00 88.06 246 VAL A CA 1
ATOM 1951 C C . VAL A 1 246 ? -18.855 -3.796 8.401 1.00 88.06 246 VAL A C 1
ATOM 1953 O O . VAL A 1 246 ? -18.907 -3.853 7.174 1.00 88.06 246 VAL A O 1
ATOM 1956 N N . ASN A 1 247 ? -19.499 -4.665 9.187 1.00 84.88 247 ASN A N 1
ATOM 1957 C CA . ASN A 1 247 ? -20.213 -5.856 8.725 1.00 84.88 247 ASN A CA 1
ATOM 1958 C C . ASN A 1 247 ? -19.304 -6.851 7.970 1.00 84.88 247 ASN A C 1
ATOM 1960 O O . ASN A 1 247 ? -19.705 -7.488 6.995 1.00 84.88 247 ASN A O 1
ATOM 1964 N N . VAL A 1 248 ? -18.060 -6.992 8.436 1.00 74.00 248 VAL A N 1
ATOM 1965 C CA . VAL A 1 248 ? -17.098 -8.005 7.979 1.00 74.00 248 VAL A CA 1
ATOM 1966 C C . VAL A 1 248 ? -16.552 -8.720 9.201 1.00 74.00 248 VAL A C 1
ATOM 1968 O O . VAL A 1 248 ? -16.088 -8.078 10.138 1.00 74.00 248 VAL A O 1
ATOM 1971 N N . LYS A 1 249 ? -16.587 -10.057 9.184 1.00 60.72 249 LYS A N 1
ATOM 1972 C CA . LYS A 1 249 ? -15.992 -10.867 10.253 1.00 60.72 249 LYS A CA 1
ATOM 1973 C C . LYS A 1 249 ? -14.476 -10.692 10.234 1.00 60.72 249 LYS A C 1
ATOM 1975 O O . LYS A 1 249 ? -13.844 -10.964 9.215 1.00 60.72 249 LYS A O 1
ATOM 1980 N N . GLU A 1 250 ? -13.872 -10.291 11.340 1.00 53.94 250 GLU A N 1
ATOM 1981 C CA . GLU A 1 250 ? -12.426 -10.314 11.501 1.00 53.94 250 GLU A CA 1
ATOM 1982 C C . GLU A 1 250 ? -11.937 -11.766 11.570 1.00 53.94 250 GLU A C 1
ATOM 1984 O O . GLU A 1 250 ? -12.594 -12.671 12.104 1.00 53.94 250 GLU A O 1
ATOM 1989 N N . LYS A 1 251 ? -10.739 -12.028 11.035 1.00 53.09 251 LYS A N 1
ATOM 1990 C CA . LYS A 1 251 ? -10.041 -13.257 11.412 1.00 53.09 251 LYS A CA 1
ATOM 1991 C C . LYS A 1 251 ? -9.551 -13.057 12.839 1.00 53.09 251 LYS A C 1
ATOM 1993 O O . LYS A 1 251 ? -8.568 -12.359 13.033 1.00 53.09 251 LYS A O 1
ATOM 1998 N N . LYS A 1 252 ? -10.200 -13.712 13.807 1.00 50.47 252 LYS A N 1
ATOM 1999 C CA . LYS A 1 252 ? -9.835 -13.734 15.239 1.00 50.47 252 LYS A CA 1
ATOM 2000 C C . LYS A 1 252 ? -8.430 -14.322 15.487 1.00 50.47 252 LYS A C 1
ATOM 2002 O O . LYS A 1 252 ? -8.284 -15.425 16.013 1.00 50.47 252 LYS A O 1
ATOM 2007 N N . LYS A 1 253 ? -7.385 -13.616 15.060 1.00 48.16 253 LYS A N 1
ATOM 2008 C CA . LYS A 1 253 ? -5.966 -13.867 15.332 1.00 48.16 253 LYS A CA 1
ATOM 2009 C C . LYS A 1 253 ? -5.355 -12.548 15.792 1.00 48.16 253 LYS A C 1
ATOM 2011 O O . LYS A 1 253 ? -5.653 -11.504 15.234 1.00 48.16 253 LYS A O 1
ATOM 2016 N N . VAL A 1 254 ? -4.544 -12.605 16.843 1.00 43.19 254 VAL A N 1
ATOM 2017 C CA . VAL A 1 254 ? -4.060 -11.416 17.558 1.00 43.19 254 VAL A CA 1
ATOM 2018 C C . VAL A 1 254 ? -3.022 -10.638 16.723 1.00 43.19 254 VAL A C 1
ATOM 2020 O O . VAL A 1 254 ? -2.285 -11.277 15.964 1.00 43.19 254 VAL A O 1
ATOM 2023 N N . PRO A 1 255 ? -2.934 -9.294 16.859 1.00 47.19 255 PRO A N 1
ATOM 2024 C CA . PRO A 1 255 ? -2.229 -8.391 15.936 1.00 47.19 255 PRO A CA 1
ATOM 2025 C C . PRO A 1 255 ? -0.730 -8.660 15.743 1.00 47.19 255 PRO A C 1
ATOM 2027 O O . PRO A 1 255 ? -0.155 -8.239 14.743 1.00 47.19 255 PRO A O 1
ATOM 2030 N N . ASN A 1 256 ? -0.098 -9.377 16.677 1.00 42.69 256 ASN A N 1
ATOM 2031 C CA . ASN A 1 256 ? 1.350 -9.618 16.691 1.00 42.69 256 ASN A CA 1
ATOM 2032 C C . ASN A 1 256 ? 1.755 -10.952 16.050 1.00 42.69 256 ASN A C 1
ATOM 2034 O O . ASN A 1 256 ? 2.900 -11.384 16.163 1.00 42.69 256 ASN A O 1
ATOM 2038 N N . ALA A 1 257 ? 0.817 -11.605 15.364 1.00 37.78 257 ALA A N 1
ATOM 2039 C CA . ALA A 1 257 ? 1.066 -12.798 14.571 1.00 37.78 257 ALA A CA 1
ATOM 2040 C C . ALA A 1 257 ? 0.610 -12.584 13.119 1.00 37.78 257 ALA A C 1
ATOM 2042 O O . ALA A 1 257 ? -0.236 -13.320 12.603 1.00 37.78 257 ALA A O 1
ATOM 2043 N N . CYS A 1 258 ? 1.193 -11.591 12.442 1.00 27.95 258 CYS A N 1
ATOM 2044 C CA . CYS A 1 258 ? 1.452 -11.793 11.018 1.00 27.95 258 CYS A CA 1
ATOM 2045 C C . CYS A 1 258 ? 2.489 -12.926 10.899 1.00 27.95 258 CYS A C 1
ATOM 2047 O O . CYS A 1 258 ? 3.420 -12.952 11.707 1.00 27.95 258 CYS A O 1
ATOM 2049 N N . PRO A 1 259 ? 2.296 -13.897 9.989 1.00 35.69 259 PRO A N 1
ATOM 2050 C CA . PRO A 1 259 ? 3.287 -14.943 9.748 1.00 35.69 259 PRO A CA 1
ATOM 2051 C C . PRO A 1 259 ? 4.646 -14.373 9.330 1.00 35.69 259 PRO A C 1
ATOM 2053 O O . PRO A 1 259 ? 4.669 -13.271 8.736 1.00 35.69 259 PRO A O 1
#

Mean predicted aligned error: 6.73 Å

pLDDT: mean 88.16, std 13.14, range [27.95, 98.31]

Sequence (259 aa):
MQELEKGKASLGTTKKGIGPTYSSKATRNGLRVADLLGNFALFSEKFRGLVQMYQRMFPELEVNVEEELLRYKNFAQGIRPYVTETVSYLHNALKSGKRVLVEGANAAMLDIDFDLITNFINTNNLSGEFLQTKGGEIGVTTKRKRRCGWLDLVLLKFTTMVNGYTALCVTKLDILDGLREIKLAVSYKINGKELNHFPSSAEELSRVEVEYITVPGWQSSTEEIKKFENLPINAQKYVEKIEEIVNVKEKKKVPNACP